Protein AF-A0A291TD33-F1 (afdb_monomer_lite)

Organism: NCBI:txid853

Foldseek 3Di:
DPPPDQDAAQWKFQFAAPDDDDPADHGTFIWGFHDHNVCSVPPQKTKTFTKDLPCPPDVPDQLWAWDDDPLDPHTIIGRLLRIDIGGPVRTDGTRDGDDPVSSVSNVRSNCVNVQVDPVRDPPPPPPPPPPPPVDPQPPDDPPDDGDDDDDDPDDDPPDDPDPVSVVVVVVVVVVVVVVVVVVCCCCVVCVVCCVPPVSVVVVVVVVVVVVVVVVVVVVVVVVD

Secondary structure (DSSP, 8-state):
--------TTEEEEEEE-S--TTS--EEEEEEE-S-HHHHHH-SEEEEEEEES-GGGTTT-TTEEEE--TTSSS-EEEEEEEEEEEEGGGEEEEEEE--HHHHHHHHHHHHHHHT-SSS-S----------TTS--PPP--TTPPP--------------SSHHHHHHHHHHHHHHHHHHHHHHHHHHH-THHHHSHHHHHHHHHHHHHHHHHHHHHHHHHHH-

Sequence (224 aa):
MIQNWKFQRGDIFFTRFDNAIGSEQSGNRPAVVLQNDVGNFYSPTLIVATLTSKAAKKYTQPTHCLLVNEFLSVPSIVQAEQIFTVDKSRVLKFLGHLTPEEMDRVDDAVRASLALNPMGSIQRLPPIIRSTAAYAPPEVVDGKPPLYPYTPIKSSFEDAGSVEDMMLYTELEAAVHAMIQRLEYSFTFNPSLLTIPKRKQQVAEILKEAETYIWRIKEEMRCA

Radius of gyration: 24.17 Å; chains: 1; bounding box: 78×51×45 Å

Structure (mmCIF, N/CA/C/O backbone):
data_AF-A0A291TD33-F1
#
_entry.id   AF-A0A291TD33-F1
#
loop_
_atom_site.group_PDB
_atom_site.id
_atom_site.type_symbol
_atom_site.label_atom_id
_atom_site.label_alt_id
_atom_site.label_comp_id
_atom_site.label_asym_id
_atom_site.label_entity_id
_atom_site.label_seq_id
_atom_site.pdbx_PDB_ins_code
_atom_site.Cartn_x
_atom_site.Cartn_y
_atom_site.Cartn_z
_atom_site.occupancy
_atom_site.B_iso_or_equiv
_atom_site.auth_seq_id
_atom_site.auth_comp_id
_atom_site.auth_asym_id
_atom_site.auth_atom_id
_atom_site.pdbx_PDB_model_num
ATOM 1 N N . MET A 1 1 ? 27.896 -3.466 -12.417 1.00 39.88 1 MET A N 1
ATOM 2 C CA . MET A 1 1 ? 27.697 -4.540 -11.422 1.00 39.88 1 MET A CA 1
ATOM 3 C C . MET A 1 1 ? 26.204 -4.723 -11.256 1.00 39.88 1 MET A C 1
ATOM 5 O O . MET A 1 1 ? 25.548 -3.765 -10.876 1.00 39.88 1 MET A O 1
ATOM 9 N N . ILE A 1 2 ? 25.661 -5.883 -11.620 1.00 46.06 2 ILE A N 1
ATOM 10 C CA . ILE A 1 2 ? 24.248 -6.189 -11.377 1.00 46.06 2 ILE A CA 1
ATOM 11 C C . ILE A 1 2 ? 24.148 -6.499 -9.882 1.00 46.06 2 ILE A C 1
ATOM 13 O O . ILE A 1 2 ? 24.681 -7.507 -9.425 1.00 46.06 2 ILE A O 1
ATOM 17 N N . GLN A 1 3 ? 23.581 -5.582 -9.098 1.00 57.72 3 GLN A N 1
ATOM 18 C CA . GLN A 1 3 ? 23.285 -5.851 -7.694 1.00 57.72 3 GLN A CA 1
ATOM 19 C C . GLN A 1 3 ? 22.150 -6.877 -7.645 1.00 57.72 3 GLN A C 1
ATOM 21 O O . GLN A 1 3 ? 21.020 -6.576 -8.019 1.00 57.72 3 GLN A O 1
ATOM 26 N N . ASN A 1 4 ? 22.463 -8.100 -7.211 1.00 70.12 4 ASN A N 1
ATOM 27 C CA . ASN A 1 4 ? 21.474 -9.152 -6.975 1.00 70.12 4 ASN A CA 1
ATOM 28 C C . ASN A 1 4 ? 20.743 -8.877 -5.658 1.00 70.12 4 ASN A C 1
ATOM 30 O O . ASN A 1 4 ? 21.018 -9.502 -4.634 1.00 70.12 4 ASN A O 1
ATOM 34 N N . TRP A 1 5 ? 19.837 -7.9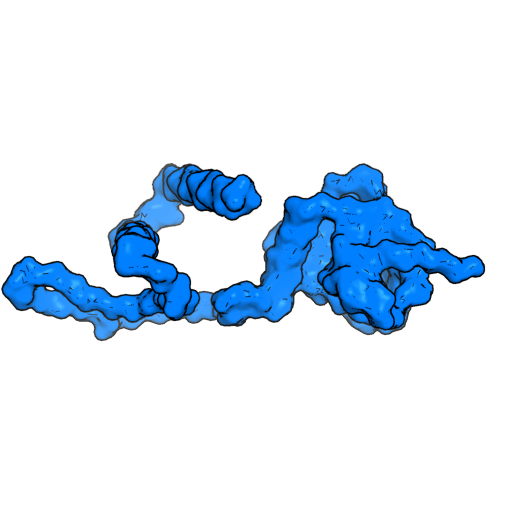04 -5.668 1.00 81.06 5 TRP A N 1
ATOM 35 C CA . TRP A 1 5 ? 18.931 -7.705 -4.547 1.00 81.06 5 TRP A CA 1
ATOM 36 C C . TRP A 1 5 ? 17.840 -8.766 -4.554 1.00 81.06 5 TRP A C 1
ATOM 38 O O . TRP A 1 5 ? 17.218 -9.046 -5.581 1.00 81.06 5 TRP A O 1
ATOM 48 N N . LYS A 1 6 ? 17.594 -9.337 -3.377 1.00 90.31 6 LYS A N 1
ATOM 49 C CA . LYS A 1 6 ? 16.380 -10.096 -3.113 1.00 90.31 6 LYS A CA 1
ATOM 50 C C . LYS A 1 6 ? 15.320 -9.089 -2.684 1.00 90.31 6 LYS A C 1
ATOM 52 O O . LYS A 1 6 ? 15.421 -8.537 -1.600 1.00 90.31 6 LYS A O 1
ATOM 57 N N . PHE A 1 7 ? 14.363 -8.821 -3.562 1.00 95.12 7 PHE A N 1
ATOM 58 C CA . PHE A 1 7 ? 13.281 -7.881 -3.290 1.00 95.12 7 PHE A CA 1
ATOM 59 C C . PHE A 1 7 ? 12.197 -8.556 -2.458 1.00 95.12 7 PHE A C 1
ATOM 61 O O . PHE A 1 7 ? 11.683 -9.602 -2.861 1.00 95.12 7 PHE A O 1
ATOM 68 N N . GLN A 1 8 ? 11.842 -7.945 -1.334 1.00 96.81 8 GLN A N 1
ATOM 69 C CA . GLN A 1 8 ? 10.768 -8.392 -0.460 1.00 96.81 8 GLN A CA 1
ATOM 70 C C . GLN A 1 8 ? 9.754 -7.275 -0.231 1.00 96.81 8 GLN A C 1
ATOM 72 O O . GLN A 1 8 ? 10.059 -6.082 -0.297 1.00 96.81 8 GLN A O 1
ATOM 77 N N . ARG A 1 9 ? 8.513 -7.668 0.025 1.00 97.81 9 ARG A N 1
ATOM 78 C CA . ARG A 1 9 ? 7.448 -6.757 0.419 1.00 97.81 9 ARG A CA 1
ATOM 79 C C . ARG A 1 9 ? 7.823 -6.062 1.726 1.00 97.81 9 ARG A C 1
ATOM 81 O O . ARG A 1 9 ? 8.278 -6.717 2.653 1.00 97.81 9 ARG A O 1
ATOM 88 N N . GLY A 1 10 ? 7.624 -4.749 1.791 1.00 97.00 10 GLY A N 1
ATOM 89 C CA . GLY A 1 10 ? 8.032 -3.931 2.937 1.00 97.00 10 GLY A CA 1
ATOM 90 C C . GLY A 1 10 ? 9.472 -3.422 2.870 1.00 97.00 10 GLY A C 1
ATOM 91 O O . GLY A 1 10 ? 9.844 -2.565 3.670 1.00 97.00 10 GLY A O 1
ATOM 92 N N . ASP A 1 11 ? 10.271 -3.852 1.888 1.00 97.69 11 ASP A N 1
ATOM 93 C CA . ASP A 1 11 ? 11.565 -3.223 1.635 1.00 97.69 11 ASP A CA 1
ATOM 94 C C . ASP A 1 11 ? 11.383 -1.778 1.171 1.00 97.69 11 ASP A C 1
ATOM 96 O O . ASP A 1 11 ? 10.537 -1.469 0.326 1.00 97.69 11 ASP A O 1
ATOM 100 N N . ILE A 1 12 ? 12.243 -0.892 1.665 1.00 97.31 12 ILE A N 1
ATOM 101 C CA . ILE A 1 12 ? 12.357 0.479 1.187 1.00 97.31 12 ILE A CA 1
ATOM 102 C C . ILE A 1 12 ? 13.634 0.621 0.377 1.00 97.31 12 ILE A C 1
ATOM 104 O O . ILE A 1 12 ? 14.752 0.462 0.878 1.00 97.31 12 ILE A O 1
ATOM 108 N N . PHE A 1 13 ? 13.462 1.029 -0.875 1.00 96.75 13 PHE A N 1
ATOM 109 C CA . PHE A 1 13 ? 14.563 1.334 -1.767 1.00 96.75 13 PHE A CA 1
ATOM 110 C C . PHE A 1 13 ? 14.531 2.780 -2.239 1.00 96.75 13 PHE A C 1
ATOM 112 O O . PHE A 1 13 ? 13.487 3.340 -2.569 1.00 96.75 13 PHE A O 1
ATOM 119 N N . PHE A 1 14 ? 15.711 3.374 -2.366 1.00 95.94 14 PHE A N 1
ATOM 120 C CA . PHE A 1 14 ? 15.896 4.600 -3.120 1.00 95.94 14 PHE A CA 1
ATOM 121 C C . PHE A 1 14 ? 15.778 4.288 -4.613 1.00 95.94 14 PHE A C 1
ATOM 123 O O . PHE A 1 14 ? 16.574 3.522 -5.155 1.00 95.94 14 PHE A O 1
ATOM 130 N N . THR A 1 15 ? 14.769 4.861 -5.261 1.00 96.19 15 THR A N 1
ATOM 131 C CA . THR A 1 15 ? 14.332 4.493 -6.611 1.00 96.19 15 THR A CA 1
ATOM 132 C C . THR A 1 15 ? 14.228 5.734 -7.490 1.00 96.19 15 THR A C 1
ATOM 134 O O . THR A 1 15 ? 13.878 6.820 -7.020 1.00 96.19 15 THR A O 1
ATOM 137 N N . ARG A 1 16 ? 14.557 5.580 -8.773 1.00 96.25 16 ARG A N 1
ATOM 138 C CA . ARG A 1 16 ? 14.510 6.641 -9.780 1.00 96.25 16 ARG A CA 1
ATOM 139 C C . ARG A 1 16 ? 13.156 6.702 -10.493 1.00 96.25 16 ARG A C 1
ATOM 141 O O . ARG A 1 16 ? 12.802 5.783 -11.240 1.00 96.25 16 ARG A O 1
ATOM 148 N N . PHE A 1 17 ? 12.463 7.830 -10.344 1.00 94.38 17 PHE A N 1
ATOM 149 C CA . PHE A 1 17 ? 11.207 8.144 -11.031 1.00 94.38 17 PHE A CA 1
ATOM 150 C C . PHE A 1 17 ? 11.430 9.264 -12.059 1.00 94.38 17 PHE A C 1
ATOM 152 O O . PHE A 1 17 ? 11.474 10.445 -11.708 1.00 94.38 17 PHE A O 1
ATOM 159 N N . ASP A 1 18 ? 11.586 8.882 -13.328 1.00 89.62 18 ASP A N 1
ATOM 160 C CA . ASP A 1 18 ? 11.763 9.811 -14.454 1.00 89.62 18 ASP A CA 1
ATOM 161 C C . ASP A 1 18 ? 10.472 9.913 -15.273 1.00 89.62 18 ASP A C 1
ATOM 163 O O . ASP A 1 18 ? 9.638 9.012 -15.218 1.00 89.62 18 ASP A O 1
ATOM 167 N N . ASN A 1 19 ? 10.361 10.955 -16.102 1.00 86.31 19 ASN A N 1
ATOM 168 C CA . ASN A 1 19 ? 9.263 11.158 -17.061 1.00 86.31 19 ASN A CA 1
ATOM 169 C C . ASN A 1 19 ? 7.868 11.316 -16.435 1.00 86.31 19 ASN A C 1
ATOM 171 O O . ASN A 1 19 ? 6.869 11.027 -17.085 1.00 86.31 19 ASN A O 1
ATOM 175 N N . ALA A 1 20 ? 7.805 11.794 -15.195 1.00 89.50 20 ALA A N 1
ATOM 176 C CA . ALA A 1 20 ? 6.545 12.107 -14.538 1.00 89.50 20 ALA A CA 1
ATOM 177 C C . ALA A 1 20 ? 5.798 13.236 -15.264 1.00 89.50 20 ALA A C 1
ATOM 179 O O . ALA A 1 20 ? 6.400 14.249 -15.637 1.00 89.50 20 ALA A O 1
ATOM 180 N N . ILE A 1 21 ? 4.482 13.089 -15.405 1.00 92.81 21 ILE A N 1
ATOM 181 C CA . ILE A 1 21 ? 3.601 14.102 -15.990 1.00 92.81 21 ILE A CA 1
ATOM 182 C C . ILE A 1 21 ? 2.690 14.681 -14.898 1.00 92.81 21 ILE A C 1
ATOM 184 O O . ILE A 1 21 ? 2.087 13.970 -14.096 1.00 92.81 21 ILE A O 1
ATOM 188 N N . GLY A 1 22 ? 2.560 16.009 -14.858 1.00 92.69 22 GLY A N 1
ATOM 189 C CA . GLY A 1 22 ? 1.642 16.684 -13.940 1.00 92.69 22 GLY A CA 1
ATOM 190 C C . GLY A 1 22 ? 1.999 16.484 -12.462 1.00 92.69 22 GLY A C 1
ATOM 191 O O . GLY A 1 22 ? 3.013 16.995 -11.997 1.00 92.69 22 GLY A O 1
ATOM 192 N N . SER A 1 23 ? 1.119 15.810 -11.710 1.00 90.75 23 SER A N 1
ATOM 193 C CA . SER A 1 23 ? 1.254 15.600 -10.252 1.00 90.75 23 SER A CA 1
ATOM 194 C C . SER A 1 23 ? 1.810 14.226 -9.863 1.00 90.75 23 SER A C 1
ATOM 196 O O . SER A 1 23 ? 1.830 13.891 -8.675 1.00 90.75 23 SER A O 1
ATOM 198 N N . GLU A 1 24 ? 2.253 13.435 -10.839 1.00 92.88 24 GLU A N 1
ATOM 199 C CA . GLU A 1 24 ? 2.996 12.201 -10.592 1.00 92.88 24 GLU A CA 1
ATOM 200 C C . GLU A 1 24 ? 4.281 12.496 -9.805 1.00 92.88 24 GLU A C 1
ATOM 202 O O . GLU A 1 24 ? 4.989 13.476 -10.066 1.00 92.88 24 GLU A O 1
ATOM 207 N N . GLN A 1 25 ? 4.592 11.658 -8.813 1.00 91.44 25 GLN A N 1
ATOM 208 C CA . GLN A 1 25 ? 5.845 11.805 -8.078 1.00 91.44 25 GLN A CA 1
ATOM 209 C C . GLN A 1 25 ? 7.054 11.533 -8.973 1.00 91.44 25 GLN A C 1
ATOM 211 O O . GLN A 1 25 ? 7.119 10.547 -9.701 1.00 91.44 25 GLN A O 1
ATOM 216 N N . SER A 1 26 ? 8.045 12.415 -8.862 1.00 92.69 26 SER A N 1
ATOM 217 C CA . SER A 1 26 ? 9.249 12.404 -9.686 1.00 92.69 26 SER A CA 1
ATOM 218 C C . SER A 1 26 ? 10.524 12.542 -8.857 1.00 92.69 26 SER A C 1
ATOM 220 O O . SER A 1 26 ? 10.499 12.831 -7.647 1.00 92.69 26 SER A O 1
ATOM 222 N N . GLY A 1 27 ? 11.650 12.336 -9.537 1.00 93.25 27 GLY A N 1
ATOM 223 C CA . GLY A 1 27 ? 12.989 12.402 -8.974 1.00 93.25 27 GLY A CA 1
ATOM 224 C C . GLY A 1 27 ? 13.382 11.129 -8.230 1.00 93.25 27 GLY A C 1
ATOM 225 O O . GLY A 1 27 ? 12.591 10.203 -8.053 1.00 93.25 27 GLY A O 1
ATOM 226 N N . ASN A 1 28 ? 14.633 11.088 -7.778 1.00 94.75 28 ASN A N 1
ATOM 227 C CA . ASN A 1 28 ? 15.123 9.975 -6.974 1.00 94.75 28 ASN A CA 1
ATOM 228 C C . ASN A 1 28 ? 14.600 10.114 -5.546 1.00 94.75 28 ASN A C 1
ATOM 230 O O . ASN A 1 28 ? 14.863 11.119 -4.880 1.00 94.75 28 ASN A O 1
ATOM 234 N N . ARG A 1 29 ? 13.858 9.113 -5.077 1.00 95.12 29 ARG A N 1
ATOM 235 C CA . ARG A 1 29 ? 13.250 9.128 -3.745 1.00 95.12 29 ARG A CA 1
ATOM 236 C C . ARG A 1 29 ? 13.093 7.725 -3.176 1.00 95.12 29 ARG A C 1
ATOM 238 O O . ARG A 1 29 ? 13.091 6.758 -3.940 1.00 95.12 29 ARG A O 1
ATOM 245 N N . PRO A 1 30 ? 12.949 7.594 -1.849 1.00 96.50 30 PRO A N 1
ATOM 246 C CA . PRO A 1 30 ? 12.574 6.325 -1.252 1.00 96.50 30 PRO A CA 1
ATOM 247 C C . PRO A 1 30 ? 11.194 5.882 -1.754 1.00 96.50 30 PRO A C 1
ATOM 249 O O . PRO A 1 30 ? 10.294 6.706 -1.944 1.00 96.50 30 PRO A O 1
ATOM 252 N N . ALA A 1 31 ? 11.039 4.581 -1.951 1.00 97.38 31 ALA A N 1
ATOM 253 C CA . ALA A 1 31 ? 9.783 3.928 -2.269 1.00 97.38 31 ALA A CA 1
ATOM 254 C C . ALA A 1 31 ? 9.711 2.589 -1.528 1.00 97.38 31 ALA A C 1
ATOM 256 O O . ALA A 1 31 ? 10.721 1.892 -1.425 1.00 97.38 31 ALA A O 1
ATOM 257 N N . VAL A 1 32 ? 8.531 2.255 -1.011 1.00 98.19 32 VAL A N 1
ATOM 258 C CA . VAL A 1 32 ? 8.262 0.978 -0.339 1.00 98.19 32 VAL A CA 1
ATOM 259 C C . VAL A 1 32 ? 7.725 -0.034 -1.346 1.00 98.19 32 VAL A C 1
ATOM 261 O O . VAL A 1 32 ? 6.868 0.304 -2.164 1.00 98.19 32 VAL A O 1
ATOM 264 N N . VAL A 1 33 ? 8.215 -1.270 -1.290 1.00 98.38 33 VAL A N 1
ATOM 265 C CA . VAL A 1 33 ? 7.732 -2.386 -2.110 1.00 98.38 33 VAL A CA 1
ATOM 266 C C . VAL A 1 33 ? 6.401 -2.896 -1.562 1.00 98.38 33 VAL A C 1
ATOM 268 O O . VAL A 1 33 ? 6.328 -3.400 -0.444 1.00 98.38 33 VAL A O 1
ATOM 271 N N . LEU A 1 34 ? 5.346 -2.790 -2.372 1.00 98.25 34 LEU A N 1
ATOM 272 C CA . LEU A 1 34 ? 3.994 -3.263 -2.048 1.00 98.25 34 LEU A CA 1
ATOM 273 C C . LEU A 1 34 ? 3.695 -4.648 -2.630 1.00 98.25 34 LEU A C 1
ATOM 275 O O . LEU A 1 34 ? 2.845 -5.376 -2.108 1.00 98.25 34 LEU A O 1
ATOM 279 N N . GLN A 1 35 ? 4.355 -4.983 -3.740 1.00 97.38 35 GLN A N 1
ATOM 280 C CA . GLN A 1 35 ? 4.159 -6.236 -4.462 1.00 97.38 35 GLN A CA 1
ATOM 281 C C . GLN A 1 35 ? 4.504 -7.446 -3.583 1.00 97.38 35 GLN A C 1
ATOM 283 O O . GLN A 1 35 ? 5.416 -7.391 -2.759 1.00 97.38 35 GLN A O 1
ATOM 288 N N . ASN A 1 36 ? 3.765 -8.541 -3.769 1.00 95.19 36 ASN A N 1
ATOM 289 C CA . ASN A 1 36 ? 4.000 -9.799 -3.065 1.00 95.19 36 ASN A CA 1
ATOM 290 C C . ASN A 1 36 ? 5.350 -10.434 -3.452 1.00 95.19 36 ASN A C 1
ATOM 292 O O . ASN A 1 36 ? 5.843 -10.243 -4.565 1.00 95.19 36 ASN A O 1
ATOM 296 N N . ASP A 1 37 ? 5.910 -11.241 -2.551 1.00 93.44 37 ASP A N 1
ATOM 297 C CA . ASP A 1 37 ? 7.257 -11.807 -2.702 1.00 93.44 37 ASP A CA 1
ATOM 298 C C . ASP A 1 37 ? 7.408 -12.761 -3.890 1.00 93.44 37 ASP A C 1
ATOM 300 O O . ASP A 1 37 ? 8.468 -12.800 -4.514 1.00 93.44 37 ASP A O 1
ATOM 304 N N . VAL A 1 38 ? 6.348 -13.481 -4.265 1.00 93.12 38 VAL A N 1
ATOM 305 C CA . VAL A 1 38 ? 6.363 -14.355 -5.449 1.00 93.12 38 VAL A CA 1
ATOM 306 C C . VAL A 1 38 ? 6.522 -13.513 -6.717 1.00 93.12 38 VAL A C 1
ATOM 308 O O . VAL A 1 38 ? 7.383 -13.789 -7.553 1.00 93.12 38 VAL A O 1
ATOM 311 N N . GLY A 1 39 ? 5.748 -12.431 -6.830 1.00 92.38 39 GLY A N 1
ATOM 312 C CA . GLY A 1 39 ? 5.877 -11.453 -7.905 1.00 92.38 39 GLY A CA 1
ATOM 313 C C . GLY A 1 39 ? 7.253 -10.793 -7.904 1.00 92.38 39 GLY A C 1
ATOM 314 O O . GLY A 1 39 ? 7.898 -10.719 -8.946 1.00 92.38 39 GLY A O 1
ATOM 315 N N . ASN A 1 40 ? 7.752 -10.388 -6.734 1.00 94.69 40 ASN A N 1
ATOM 316 C CA . ASN A 1 40 ? 9.085 -9.797 -6.590 1.00 94.69 40 ASN A CA 1
ATOM 317 C C . ASN A 1 40 ? 10.201 -10.743 -7.033 1.00 94.69 40 ASN A C 1
ATOM 319 O O . ASN A 1 40 ? 11.217 -10.281 -7.550 1.00 94.69 40 ASN A O 1
ATOM 323 N N . PHE A 1 41 ? 10.026 -12.051 -6.859 1.00 91.81 41 PHE A N 1
ATOM 324 C CA . PHE A 1 41 ? 11.004 -13.048 -7.272 1.00 91.81 41 PHE A CA 1
ATOM 325 C C . PHE A 1 41 ? 11.014 -13.246 -8.795 1.00 91.81 41 PHE A C 1
ATOM 327 O O . PHE A 1 41 ? 12.067 -13.110 -9.417 1.00 91.81 41 PHE A O 1
ATOM 334 N N . TYR A 1 42 ? 9.854 -13.506 -9.405 1.00 91.88 42 TYR A N 1
ATOM 335 C CA . TYR A 1 42 ? 9.771 -13.894 -10.820 1.00 91.88 42 TYR A CA 1
ATOM 336 C C . TYR A 1 42 ? 9.640 -12.723 -11.805 1.00 91.88 42 TYR A C 1
ATOM 338 O O . TYR A 1 42 ? 10.085 -12.835 -12.946 1.00 91.88 42 TYR A O 1
ATOM 346 N N . SER A 1 43 ? 9.035 -11.603 -11.402 1.00 92.69 43 SER A N 1
ATOM 347 C CA . SER A 1 43 ? 8.782 -10.467 -12.299 1.00 92.69 43 SER A CA 1
ATOM 348 C C . SER A 1 43 ? 10.042 -9.617 -12.510 1.00 92.69 43 SER A C 1
ATOM 350 O O . SER A 1 43 ? 10.806 -9.416 -11.563 1.00 92.69 43 SER A O 1
ATOM 352 N N . PRO A 1 44 ? 10.269 -9.034 -13.702 1.00 95.06 44 PRO A N 1
ATOM 353 C CA . PRO A 1 44 ? 11.277 -7.985 -13.883 1.00 95.06 44 PRO A CA 1
ATOM 354 C C . PRO A 1 44 ? 10.891 -6.652 -13.211 1.00 95.06 44 PRO A C 1
ATOM 356 O O . PRO A 1 44 ? 11.737 -5.770 -13.059 1.00 95.06 44 PRO A O 1
ATOM 359 N N . THR A 1 45 ? 9.635 -6.501 -12.780 1.00 96.88 45 THR A N 1
ATOM 360 C CA . THR A 1 45 ? 9.090 -5.270 -12.193 1.00 96.88 45 THR A CA 1
ATOM 361 C C . THR A 1 45 ? 8.706 -5.420 -10.719 1.00 96.88 45 THR A C 1
ATOM 363 O O . THR A 1 45 ? 8.538 -6.525 -10.198 1.00 96.88 45 THR A O 1
ATOM 366 N N . LEU A 1 46 ? 8.554 -4.277 -10.050 1.00 97.69 46 LEU A N 1
ATOM 367 C CA . LEU A 1 46 ? 8.044 -4.126 -8.689 1.00 97.69 46 LEU A CA 1
ATOM 368 C C . LEU A 1 46 ? 6.861 -3.157 -8.693 1.00 97.69 46 LEU A C 1
ATOM 370 O O . LEU A 1 46 ? 6.882 -2.169 -9.427 1.00 97.69 46 LEU A O 1
ATOM 374 N N . ILE A 1 47 ? 5.876 -3.384 -7.825 1.00 98.44 47 ILE A N 1
ATOM 375 C CA . ILE A 1 47 ? 4.850 -2.387 -7.488 1.00 98.44 47 ILE A CA 1
ATOM 376 C C . ILE A 1 47 ? 5.284 -1.697 -6.200 1.00 98.44 47 ILE A C 1
ATOM 378 O O . ILE A 1 47 ? 5.501 -2.362 -5.183 1.00 98.44 47 ILE A O 1
ATOM 382 N N . VAL A 1 48 ? 5.422 -0.375 -6.249 1.00 98.25 48 VAL A N 1
ATOM 383 C CA . VAL A 1 48 ? 5.953 0.439 -5.151 1.00 98.25 48 VAL A CA 1
ATOM 384 C C . VAL A 1 48 ? 5.079 1.660 -4.882 1.00 98.25 48 VAL A C 1
ATOM 386 O O . VAL A 1 48 ? 4.480 2.200 -5.809 1.00 98.25 48 VAL A O 1
ATOM 389 N N . ALA A 1 49 ? 5.048 2.137 -3.637 1.00 97.88 49 ALA A N 1
ATOM 390 C CA . ALA A 1 49 ? 4.507 3.454 -3.286 1.00 97.88 49 ALA A CA 1
ATOM 391 C C . ALA A 1 49 ? 5.635 4.415 -2.910 1.00 97.88 49 ALA A C 1
ATOM 393 O O . ALA A 1 49 ? 6.593 4.043 -2.229 1.00 97.88 49 ALA A O 1
ATOM 394 N N . THR A 1 50 ? 5.531 5.663 -3.358 1.00 96.31 50 THR A N 1
ATOM 395 C CA . THR A 1 50 ? 6.570 6.677 -3.121 1.00 96.31 50 THR A CA 1
ATOM 396 C C . THR A 1 50 ? 6.502 7.270 -1.716 1.00 96.31 50 THR A C 1
ATOM 398 O O . THR A 1 50 ? 5.434 7.369 -1.112 1.00 96.31 50 THR A O 1
ATOM 401 N N . LEU A 1 51 ? 7.660 7.690 -1.197 1.00 94.56 51 LEU A N 1
ATOM 402 C CA . LEU A 1 51 ? 7.757 8.418 0.065 1.00 94.56 51 LEU A CA 1
ATOM 403 C C . LEU A 1 51 ? 8.055 9.906 -0.166 1.00 94.56 51 LEU A C 1
ATOM 405 O O . LEU A 1 51 ? 8.771 10.303 -1.097 1.00 94.56 51 LEU A O 1
ATOM 409 N N . THR A 1 52 ? 7.550 10.739 0.743 1.00 90.06 52 THR A N 1
ATOM 410 C CA . THR A 1 52 ? 7.816 12.180 0.791 1.00 90.06 52 THR A CA 1
ATOM 411 C C . THR A 1 52 ? 8.184 12.642 2.195 1.00 90.06 52 THR A C 1
ATOM 413 O O . THR A 1 52 ? 7.537 12.287 3.175 1.00 90.06 52 THR A O 1
ATOM 416 N N . SER A 1 53 ? 9.197 13.501 2.302 1.00 85.25 53 SER A N 1
ATOM 417 C CA . SER A 1 53 ? 9.605 14.133 3.564 1.00 85.25 53 SER A CA 1
ATOM 418 C C . SER A 1 53 ? 8.717 15.319 3.965 1.00 85.25 53 SER A C 1
ATOM 420 O O . SER A 1 53 ? 8.901 15.921 5.022 1.00 85.25 53 SER A O 1
ATOM 422 N N . LYS A 1 54 ? 7.729 15.690 3.137 1.00 76.44 54 LYS A N 1
ATOM 423 C CA . LYS A 1 54 ? 6.805 16.808 3.398 1.00 76.44 54 LYS A CA 1
ATOM 424 C C . LYS A 1 54 ? 5.686 16.408 4.371 1.00 76.44 54 LYS A C 1
ATOM 426 O O . LYS A 1 54 ? 4.506 16.577 4.064 1.00 76.44 54 LYS A O 1
ATOM 431 N N . ALA A 1 55 ? 6.055 15.909 5.551 1.00 62.09 55 ALA A N 1
ATOM 432 C CA . ALA A 1 55 ? 5.114 15.383 6.540 1.00 62.09 55 ALA A CA 1
ATOM 433 C C . ALA A 1 55 ? 4.126 16.441 7.078 1.00 62.09 55 ALA A C 1
ATOM 435 O O . ALA A 1 55 ? 2.947 16.164 7.295 1.00 62.09 55 ALA A O 1
ATOM 436 N N . ALA A 1 56 ? 4.579 17.692 7.205 1.00 56.22 56 ALA A N 1
ATOM 437 C CA . ALA A 1 56 ? 3.861 18.761 7.905 1.00 56.22 56 ALA A CA 1
ATOM 438 C C . ALA A 1 56 ? 2.548 19.243 7.251 1.00 56.22 56 ALA A C 1
ATOM 440 O O . ALA A 1 56 ? 1.790 19.962 7.893 1.00 56.22 56 ALA A O 1
ATOM 441 N N . LYS A 1 57 ? 2.262 18.902 5.986 1.00 52.69 57 LYS A N 1
ATOM 442 C CA . LYS A 1 57 ? 1.103 19.462 5.255 1.00 52.69 57 LYS A CA 1
ATOM 443 C C . LYS A 1 57 ? -0.028 18.473 4.967 1.00 52.69 57 LYS A C 1
ATOM 445 O O . LYS A 1 57 ? -1.043 18.902 4.427 1.00 52.69 57 LYS A O 1
ATOM 450 N N . LYS A 1 58 ? 0.140 17.173 5.242 1.00 53.03 58 LYS A N 1
ATOM 451 C CA . LYS A 1 58 ? -0.754 16.152 4.662 1.00 53.03 58 LYS A CA 1
ATOM 452 C C . LYS A 1 58 ? -1.074 14.931 5.538 1.00 53.03 58 LYS A C 1
ATOM 454 O O . LYS A 1 58 ? -1.674 13.992 5.034 1.00 53.03 58 LYS A O 1
ATOM 459 N N . TYR A 1 59 ? -0.738 14.920 6.826 1.00 57.09 59 TYR A N 1
ATOM 460 C CA . TYR A 1 59 ? -0.910 13.741 7.698 1.00 57.09 59 TYR A CA 1
ATOM 461 C C . TYR A 1 59 ? -2.366 13.259 7.893 1.00 57.09 59 TYR A C 1
ATOM 463 O O . TYR A 1 59 ? -2.583 12.211 8.485 1.00 57.09 59 TYR A O 1
ATOM 471 N N . THR A 1 60 ? -3.364 14.015 7.430 1.00 62.59 60 THR A N 1
ATOM 472 C CA . THR A 1 60 ? -4.792 13.732 7.643 1.00 62.59 60 THR A CA 1
ATOM 473 C C . THR A 1 60 ? -5.456 12.927 6.525 1.00 62.59 60 THR A C 1
ATOM 475 O O . THR A 1 60 ? -6.643 12.623 6.633 1.00 62.59 60 THR A O 1
ATOM 478 N N . GLN A 1 61 ? -4.749 12.610 5.435 1.00 73.62 61 GLN A N 1
ATOM 479 C CA . GLN A 1 61 ? -5.344 11.839 4.341 1.00 73.62 61 GLN A CA 1
ATOM 480 C C . GLN A 1 61 ? -5.295 10.337 4.646 1.00 73.62 61 GLN A C 1
ATOM 482 O O . GLN A 1 61 ? -4.255 9.848 5.081 1.00 73.62 61 GLN A O 1
ATOM 487 N N . PRO A 1 62 ? -6.374 9.587 4.367 1.00 81.44 62 PRO A N 1
ATOM 488 C CA . PRO A 1 62 ? -6.429 8.151 4.641 1.00 81.44 62 PRO A CA 1
ATOM 489 C C . PRO A 1 62 ? -5.460 7.330 3.774 1.00 81.44 62 PRO A C 1
ATOM 491 O O . PRO A 1 62 ? -5.185 6.183 4.094 1.00 81.44 62 PRO A O 1
ATOM 494 N N . THR A 1 63 ? -4.926 7.905 2.691 1.00 84.50 63 THR A N 1
ATOM 495 C CA . THR A 1 63 ? -3.924 7.279 1.811 1.00 84.50 63 THR A CA 1
ATOM 496 C C . THR A 1 63 ? -2.484 7.516 2.274 1.00 84.50 63 THR A C 1
ATOM 498 O O . THR A 1 63 ? -1.542 7.100 1.601 1.00 84.50 63 THR A O 1
ATOM 501 N N . HIS A 1 64 ? -2.283 8.194 3.405 1.00 87.12 64 HIS A N 1
ATOM 502 C CA . HIS A 1 64 ? -0.961 8.525 3.919 1.00 87.12 64 HIS A CA 1
ATOM 503 C C . HIS A 1 64 ? -0.608 7.700 5.151 1.00 87.12 64 HIS A C 1
ATOM 505 O O . HIS A 1 64 ? -1.363 7.655 6.118 1.00 87.12 64 HIS A O 1
ATOM 511 N N . CYS A 1 65 ? 0.595 7.128 5.153 1.00 88.56 65 CYS A N 1
ATOM 512 C CA . CYS A 1 65 ? 1.158 6.443 6.314 1.00 88.56 65 CYS A CA 1
ATOM 513 C C . CYS A 1 65 ? 2.466 7.121 6.737 1.00 88.56 65 CYS A C 1
ATOM 515 O O . CYS A 1 65 ? 3.404 7.221 5.945 1.00 88.56 65 CYS A O 1
ATOM 517 N N . LEU A 1 66 ? 2.524 7.619 7.977 1.00 89.12 66 LEU A N 1
ATOM 518 C CA . LEU A 1 66 ? 3.734 8.214 8.545 1.00 89.12 66 LEU A CA 1
ATOM 519 C C . LEU A 1 66 ? 4.694 7.122 9.030 1.00 89.12 66 LEU A C 1
ATOM 521 O O . LEU A 1 66 ? 4.332 6.286 9.863 1.00 89.12 66 LEU A O 1
ATOM 525 N N . LEU A 1 67 ? 5.933 7.212 8.559 1.00 87.69 67 LEU A N 1
ATOM 526 C CA . LEU A 1 67 ? 7.058 6.371 8.935 1.00 87.69 67 LEU A CA 1
ATOM 527 C C . LEU A 1 67 ? 8.124 7.201 9.651 1.00 87.69 67 LEU A C 1
ATOM 529 O O . LEU A 1 67 ? 8.517 8.282 9.192 1.00 87.69 67 LEU A O 1
ATOM 533 N N . VAL A 1 68 ? 8.587 6.680 10.783 1.00 88.88 68 VAL A N 1
ATOM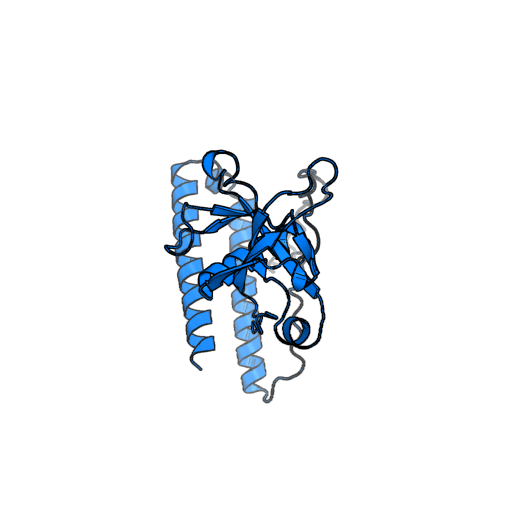 534 C CA . VAL A 1 68 ? 9.628 7.283 11.618 1.00 88.88 68 VAL A CA 1
ATOM 535 C C . VAL A 1 68 ? 10.647 6.192 11.917 1.00 88.88 68 VAL A C 1
ATOM 537 O O . VAL A 1 68 ? 10.548 5.496 12.919 1.00 88.88 68 VAL A O 1
ATOM 540 N N . ASN A 1 69 ? 11.612 6.035 11.013 1.00 88.31 69 ASN A N 1
ATOM 541 C CA . ASN A 1 69 ? 12.628 4.989 11.085 1.00 88.31 69 ASN A CA 1
ATOM 542 C C . ASN A 1 69 ? 14.025 5.592 10.991 1.00 88.31 69 ASN A C 1
ATOM 544 O O . ASN A 1 69 ? 14.232 6.548 10.250 1.00 88.31 69 ASN A O 1
ATOM 548 N N . GLU A 1 70 ? 15.001 4.983 11.663 1.00 85.94 70 GLU A N 1
ATOM 549 C CA . GLU A 1 70 ? 16.395 5.456 11.660 1.00 85.94 70 GLU A CA 1
ATOM 550 C C . GLU A 1 70 ? 17.072 5.343 10.287 1.00 85.94 70 GLU A C 1
ATOM 552 O O . GLU A 1 70 ? 17.958 6.127 9.951 1.00 85.94 70 GLU A O 1
ATOM 557 N N . PHE A 1 71 ? 16.637 4.387 9.460 1.00 89.31 71 PHE A N 1
ATOM 558 C CA . PHE A 1 71 ? 17.142 4.229 8.095 1.00 89.31 71 PHE A CA 1
ATOM 559 C C . PHE A 1 71 ? 16.600 5.288 7.119 1.00 89.31 71 PHE A C 1
ATOM 561 O O . PHE A 1 71 ? 17.079 5.401 5.986 1.00 89.31 71 PHE A O 1
ATOM 568 N N . LEU A 1 72 ? 15.608 6.076 7.543 1.00 86.56 72 LEU A N 1
ATOM 569 C CA . LEU A 1 72 ? 15.156 7.270 6.843 1.00 86.56 72 LEU A CA 1
ATOM 570 C C . LEU A 1 72 ? 15.823 8.481 7.497 1.00 86.56 72 LEU A C 1
ATOM 572 O O . LEU A 1 72 ? 15.744 8.678 8.703 1.00 86.56 72 LEU A O 1
ATOM 576 N N . SER A 1 73 ? 16.454 9.342 6.698 1.00 83.88 73 SER A N 1
ATOM 577 C CA . SER A 1 73 ? 17.131 10.536 7.227 1.00 83.88 73 SER A CA 1
ATOM 578 C C . SER A 1 73 ? 16.182 11.524 7.914 1.00 83.88 73 SER A C 1
ATOM 580 O O . SER A 1 73 ? 16.626 12.357 8.701 1.00 83.88 73 SER A O 1
ATOM 582 N N . VAL A 1 74 ? 14.887 11.456 7.594 1.00 86.94 74 VAL A N 1
ATOM 583 C CA . VAL A 1 74 ? 13.819 12.286 8.154 1.00 86.94 74 VAL A CA 1
ATOM 584 C C . VAL A 1 74 ? 12.508 11.492 8.219 1.00 86.94 74 VAL A C 1
ATOM 586 O O . VAL A 1 74 ? 12.289 10.618 7.368 1.00 86.94 74 VAL A O 1
ATOM 589 N N . PRO A 1 75 ? 11.588 11.836 9.144 1.00 87.81 75 PRO A N 1
ATOM 590 C CA . PRO A 1 75 ? 10.218 11.334 9.115 1.00 87.81 75 PRO A CA 1
ATOM 591 C C . PRO A 1 75 ? 9.598 11.515 7.731 1.00 87.81 75 PRO A C 1
ATOM 593 O O . PRO A 1 75 ? 9.647 12.604 7.149 1.00 87.81 75 PRO A O 1
ATOM 596 N N . SER A 1 76 ? 9.036 10.440 7.191 1.00 90.50 76 SER A N 1
ATOM 597 C CA . SER A 1 76 ? 8.555 10.400 5.812 1.00 90.50 76 SER A CA 1
ATOM 598 C C . SER A 1 76 ? 7.150 9.823 5.749 1.00 90.50 76 SER A C 1
ATOM 600 O O . SER A 1 76 ? 6.771 8.985 6.557 1.00 90.50 76 SER A O 1
ATOM 602 N N . ILE A 1 77 ? 6.363 10.278 4.782 1.00 90.88 77 ILE A N 1
ATOM 603 C CA . ILE A 1 77 ? 5.013 9.781 4.525 1.00 90.88 77 ILE A CA 1
ATOM 604 C C . ILE A 1 77 ? 5.043 8.900 3.282 1.00 90.88 77 ILE A C 1
ATOM 606 O O . ILE A 1 77 ? 5.487 9.360 2.229 1.00 90.88 77 ILE A O 1
ATOM 610 N N . VAL A 1 78 ? 4.542 7.671 3.396 1.00 94.62 78 VAL A N 1
ATOM 611 C CA . VAL A 1 78 ? 4.167 6.833 2.250 1.00 94.62 78 VAL A CA 1
ATOM 612 C C . VAL A 1 78 ? 2.888 7.393 1.643 1.00 94.62 78 VAL A C 1
ATOM 614 O O . VAL A 1 78 ? 1.913 7.616 2.361 1.00 94.62 78 VAL A O 1
ATOM 617 N N . GLN A 1 79 ? 2.896 7.616 0.333 1.00 93.62 79 GLN A N 1
ATOM 618 C CA . GLN A 1 79 ? 1.761 8.130 -0.430 1.00 93.62 79 GLN A CA 1
ATOM 619 C C . GLN A 1 79 ? 1.112 6.996 -1.228 1.00 93.62 79 GLN A C 1
ATOM 621 O O . GLN A 1 79 ? 1.556 6.680 -2.334 1.00 93.62 79 GLN A O 1
ATOM 626 N N . ALA A 1 80 ? 0.079 6.358 -0.672 1.00 94.00 80 ALA A N 1
ATOM 627 C CA . ALA A 1 80 ? -0.593 5.230 -1.320 1.00 94.00 80 ALA A CA 1
ATOM 628 C C . ALA A 1 80 ? -1.385 5.639 -2.574 1.00 94.00 80 ALA A C 1
ATOM 630 O O . ALA A 1 80 ? -1.678 4.792 -3.408 1.00 94.00 80 ALA A O 1
ATOM 631 N N . GLU A 1 81 ? -1.664 6.929 -2.766 1.00 93.44 81 GLU A N 1
ATOM 632 C CA . GLU A 1 81 ? -2.219 7.450 -4.018 1.00 93.44 81 GLU A CA 1
ATOM 633 C C . GLU A 1 81 ? -1.173 7.588 -5.144 1.00 93.44 81 GLU A C 1
ATOM 635 O O . GLU A 1 81 ? -1.515 7.909 -6.279 1.00 93.44 81 GLU A O 1
ATOM 640 N N . GLN A 1 82 ? 0.109 7.360 -4.840 1.00 95.06 82 GLN A N 1
ATOM 641 C CA . GLN A 1 82 ? 1.246 7.469 -5.759 1.00 95.06 82 GLN A CA 1
ATOM 642 C C . GLN A 1 82 ? 1.956 6.113 -5.878 1.00 95.06 82 GLN A C 1
ATOM 644 O O . GLN A 1 82 ? 3.123 5.961 -5.489 1.00 95.06 82 GLN A O 1
ATOM 649 N N . ILE A 1 83 ? 1.215 5.126 -6.393 1.00 97.19 83 ILE A N 1
ATOM 650 C CA . ILE A 1 83 ? 1.688 3.765 -6.666 1.00 97.19 83 ILE A CA 1
ATOM 651 C C . ILE A 1 83 ? 2.188 3.667 -8.106 1.00 97.19 83 ILE A C 1
ATOM 653 O O . ILE A 1 83 ? 1.505 4.067 -9.046 1.00 97.19 83 ILE A O 1
ATOM 657 N N . PHE A 1 84 ? 3.363 3.069 -8.279 1.00 97.12 84 PHE A N 1
ATOM 658 C CA . PHE A 1 84 ? 3.995 2.867 -9.576 1.00 97.12 84 PHE A CA 1
ATOM 659 C C . PHE A 1 84 ? 4.401 1.412 -9.754 1.00 97.12 84 PHE A C 1
ATOM 661 O O . PHE A 1 84 ? 4.886 0.770 -8.824 1.00 97.12 84 PHE A O 1
ATOM 668 N N . THR A 1 85 ? 4.276 0.919 -10.984 1.00 97.44 85 THR A N 1
ATOM 669 C CA . THR A 1 85 ? 5.014 -0.270 -11.414 1.00 97.44 85 THR A CA 1
ATOM 670 C C . THR A 1 85 ? 6.341 0.193 -12.000 1.00 97.44 85 THR A C 1
ATOM 672 O O . THR A 1 85 ? 6.362 0.961 -12.961 1.00 97.44 85 THR A O 1
ATOM 675 N N . VAL A 1 86 ? 7.450 -0.241 -11.412 1.00 96.19 86 VAL A N 1
ATOM 676 C CA . VAL A 1 86 ? 8.803 0.1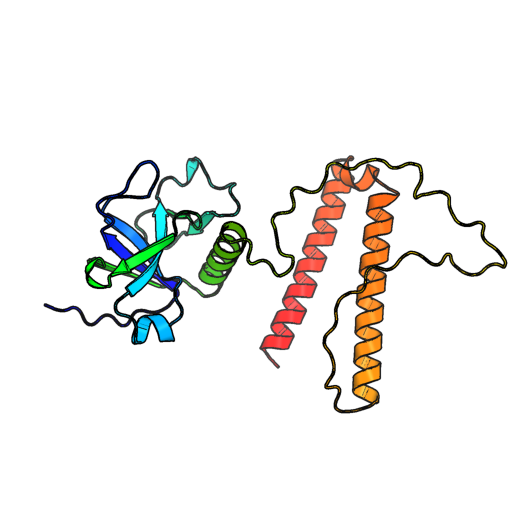57 -11.810 1.00 96.19 86 VAL A CA 1
ATOM 677 C C . VAL A 1 86 ? 9.623 -1.058 -12.210 1.00 96.19 86 VAL A C 1
ATOM 679 O O . VAL A 1 86 ? 9.506 -2.128 -11.620 1.00 96.19 86 VAL A O 1
ATOM 682 N N . ASP A 1 87 ? 10.479 -0.888 -13.210 1.00 96.38 87 ASP A N 1
ATOM 683 C CA . ASP A 1 87 ? 11.492 -1.887 -13.540 1.00 96.38 87 ASP A CA 1
ATOM 684 C C . ASP A 1 87 ? 12.557 -1.954 -12.433 1.00 96.38 87 ASP A 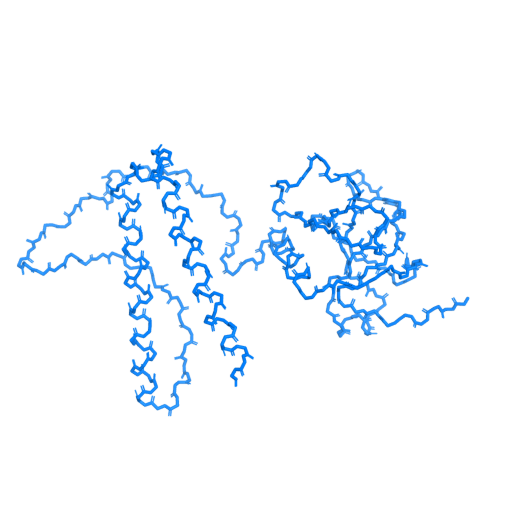C 1
ATOM 686 O O . ASP A 1 87 ? 12.961 -0.914 -11.899 1.00 96.38 87 ASP A O 1
ATOM 690 N N . LYS A 1 88 ? 13.044 -3.157 -12.102 1.00 95.38 88 LYS A N 1
ATOM 691 C CA . LYS A 1 88 ? 14.071 -3.358 -11.063 1.00 95.38 88 LYS A CA 1
ATOM 692 C C . LYS A 1 88 ? 15.358 -2.562 -11.321 1.00 95.38 88 LYS A C 1
ATOM 694 O O . LYS A 1 88 ? 16.040 -2.197 -10.368 1.00 95.38 88 LYS A O 1
ATOM 699 N N . SER A 1 89 ? 15.670 -2.211 -12.573 1.00 94.31 89 SER A N 1
ATOM 700 C CA . SER A 1 89 ? 16.809 -1.342 -12.920 1.00 94.31 89 SER A CA 1
ATOM 701 C C . SER A 1 89 ? 16.673 0.108 -12.434 1.00 94.31 89 SER A C 1
ATOM 703 O O . SER A 1 89 ? 17.661 0.843 -12.413 1.00 94.31 89 SER A O 1
ATOM 705 N N . ARG A 1 90 ? 15.468 0.551 -12.044 1.00 95.12 90 ARG A N 1
ATOM 706 C CA . ARG A 1 90 ? 15.241 1.883 -11.455 1.00 95.12 90 ARG A CA 1
ATOM 707 C C . ARG A 1 90 ? 15.660 1.959 -9.990 1.00 95.12 90 ARG A C 1
ATOM 709 O O . ARG A 1 90 ? 15.735 3.059 -9.443 1.00 95.12 90 ARG A O 1
ATOM 716 N N . VAL A 1 91 ? 15.911 0.819 -9.356 1.00 95.44 91 VAL A N 1
ATOM 717 C CA . VAL A 1 91 ? 16.320 0.740 -7.959 1.00 95.44 91 VAL A CA 1
ATOM 718 C C . VAL A 1 91 ? 17.805 1.105 -7.853 1.00 95.44 91 VAL A C 1
ATOM 720 O O . VAL A 1 91 ? 18.642 0.570 -8.574 1.00 95.44 91 VAL A O 1
ATOM 723 N N . LEU A 1 92 ? 18.132 2.052 -6.971 1.00 94.50 92 LEU A N 1
ATOM 724 C CA . LEU A 1 92 ? 19.480 2.613 -6.826 1.00 94.50 92 LEU A CA 1
ATOM 725 C C . LEU A 1 92 ? 20.182 2.142 -5.551 1.00 94.50 92 LEU A C 1
ATOM 727 O O . LEU A 1 92 ? 21.395 1.942 -5.553 1.00 94.50 92 LEU A O 1
ATOM 731 N N . LYS A 1 93 ? 19.440 2.010 -4.446 1.00 94.38 93 LYS A N 1
ATOM 732 C CA . LYS A 1 93 ? 20.004 1.641 -3.141 1.00 94.38 93 LYS A CA 1
ATOM 733 C C . LYS A 1 93 ? 18.933 1.074 -2.211 1.00 94.38 93 LYS A C 1
ATOM 735 O O . LYS A 1 93 ? 17.847 1.636 -2.126 1.00 94.38 9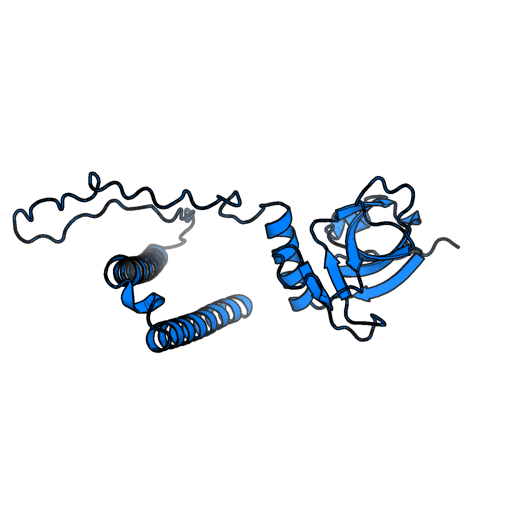3 LYS A O 1
ATOM 740 N N . PHE A 1 94 ? 19.265 0.031 -1.454 1.00 95.50 94 PHE A N 1
ATOM 741 C CA . PHE A 1 94 ? 18.459 -0.435 -0.321 1.00 95.50 94 PHE A CA 1
ATOM 742 C C . PHE A 1 94 ? 18.624 0.489 0.893 1.00 95.50 94 PHE A C 1
ATOM 744 O O . PHE A 1 94 ? 19.751 0.868 1.229 1.00 95.50 94 PHE A O 1
ATOM 751 N N . LEU A 1 95 ? 17.516 0.864 1.534 1.00 95.12 95 LEU A N 1
ATOM 752 C CA . LEU A 1 95 ? 17.519 1.723 2.720 1.00 95.12 95 LEU A CA 1
ATOM 753 C C . LEU A 1 95 ? 17.203 0.936 3.990 1.00 95.12 95 LEU A C 1
ATOM 755 O O . LEU A 1 95 ? 17.928 1.074 4.968 1.00 95.12 95 LEU A O 1
ATOM 759 N N . GLY A 1 96 ? 16.167 0.101 3.970 1.00 95.12 96 GLY A N 1
ATOM 760 C CA . GLY A 1 96 ? 15.733 -0.655 5.140 1.00 95.12 96 GLY A CA 1
ATOM 761 C C . GLY A 1 96 ? 14.495 -1.491 4.851 1.00 95.12 96 GLY A C 1
ATOM 762 O O . GLY A 1 96 ? 14.020 -1.526 3.718 1.00 95.12 96 GLY A O 1
ATOM 763 N N . HIS A 1 97 ? 13.978 -2.143 5.884 1.00 96.31 97 HIS A N 1
ATOM 764 C CA . HIS A 1 97 ? 12.783 -2.978 5.826 1.00 96.31 97 HIS A CA 1
ATOM 765 C C . HIS A 1 97 ? 11.805 -2.520 6.906 1.00 96.31 97 HIS A C 1
ATOM 767 O O . HIS A 1 97 ? 12.229 -2.194 8.017 1.00 96.31 97 HIS A O 1
ATOM 773 N N . LEU A 1 98 ? 10.522 -2.463 6.562 1.00 94.25 98 LEU A N 1
ATOM 774 C CA . LEU A 1 98 ? 9.455 -2.104 7.493 1.00 94.25 98 LEU A CA 1
ATOM 775 C C . LEU A 1 98 ? 9.199 -3.214 8.511 1.00 94.25 98 LEU A C 1
ATOM 777 O O . LEU A 1 98 ? 9.300 -4.395 8.185 1.00 94.25 98 LEU A O 1
ATOM 781 N N . THR A 1 99 ? 8.808 -2.850 9.732 1.00 92.56 99 THR A N 1
ATOM 782 C CA . THR A 1 99 ? 8.268 -3.851 10.663 1.00 92.56 99 THR A CA 1
ATOM 783 C C . THR A 1 99 ? 6.878 -4.317 10.206 1.00 92.56 99 THR A C 1
ATOM 785 O O . THR A 1 99 ? 6.214 -3.613 9.432 1.00 92.56 99 THR A O 1
ATOM 788 N N . PRO A 1 100 ? 6.388 -5.477 10.682 1.00 88.25 100 PRO A N 1
ATOM 789 C CA . PRO A 1 100 ? 5.037 -5.942 10.367 1.00 88.25 100 PRO A CA 1
ATOM 790 C C . PRO A 1 100 ? 3.953 -4.900 10.677 1.00 88.25 100 PRO A C 1
ATOM 792 O O . PRO A 1 100 ? 3.068 -4.668 9.859 1.00 88.25 100 PRO A O 1
ATOM 795 N N . GLU A 1 101 ? 4.064 -4.195 11.805 1.00 84.69 101 GLU A N 1
ATOM 796 C CA . GLU A 1 101 ? 3.101 -3.170 12.227 1.00 84.69 101 GLU A CA 1
ATOM 797 C C . GLU A 1 101 ? 3.126 -1.935 11.315 1.00 84.69 101 GLU A C 1
ATOM 799 O O . GLU A 1 101 ? 2.112 -1.269 11.100 1.00 84.69 101 GLU A O 1
ATOM 804 N N . GLU A 1 102 ? 4.294 -1.586 10.780 1.00 87.69 102 GLU A N 1
ATOM 805 C CA . GLU A 1 102 ? 4.425 -0.503 9.808 1.00 87.69 102 GLU A CA 1
ATOM 806 C C . GLU A 1 102 ? 3.833 -0.898 8.460 1.00 87.69 102 GLU A C 1
ATOM 808 O O . GLU A 1 102 ? 3.125 -0.095 7.847 1.00 87.69 102 GLU A O 1
ATOM 813 N N . MET A 1 103 ? 4.084 -2.134 8.026 1.00 95.19 103 MET A N 1
ATOM 814 C CA . MET A 1 103 ? 3.533 -2.667 6.787 1.00 95.19 103 MET A CA 1
ATOM 815 C C . MET A 1 103 ? 2.005 -2.779 6.850 1.00 95.19 103 MET A C 1
ATOM 817 O O . MET A 1 103 ? 1.342 -2.398 5.889 1.00 95.19 103 MET A O 1
ATOM 821 N N . ASP A 1 104 ? 1.432 -3.181 7.988 1.00 87.06 104 ASP A N 1
ATOM 822 C CA . ASP A 1 104 ? -0.022 -3.212 8.196 1.00 87.06 104 ASP A CA 1
ATOM 823 C C . ASP A 1 104 ? -0.657 -1.822 8.018 1.00 87.06 104 ASP A C 1
ATOM 825 O O . ASP A 1 104 ? -1.667 -1.673 7.326 1.00 87.06 104 ASP A O 1
ATOM 829 N N . ARG A 1 105 ? -0.026 -0.768 8.557 1.00 86.88 105 ARG A N 1
ATOM 830 C CA . ARG A 1 105 ? -0.493 0.619 8.361 1.00 86.88 105 ARG A CA 1
ATOM 831 C C . ARG A 1 105 ? -0.365 1.082 6.909 1.00 86.88 105 ARG A C 1
ATOM 833 O O . ARG A 1 105 ? -1.193 1.860 6.432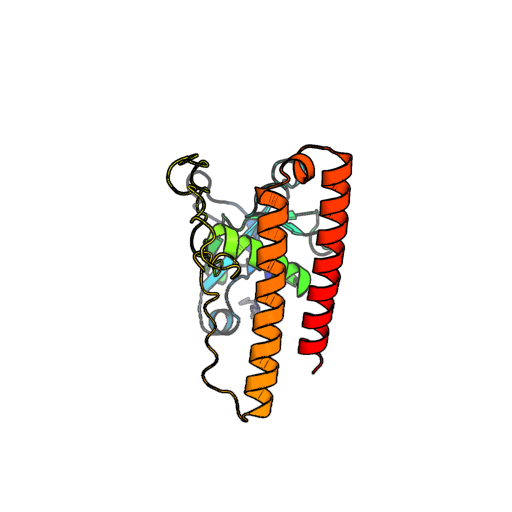 1.00 86.88 105 ARG A O 1
ATOM 840 N N . VAL A 1 106 ? 0.674 0.639 6.198 1.00 93.06 106 VAL A N 1
ATOM 841 C CA . VAL A 1 106 ? 0.798 0.878 4.751 1.00 93.06 106 VAL A CA 1
ATOM 842 C C . VAL A 1 106 ? -0.317 0.152 3.994 1.00 93.06 106 VAL A C 1
ATOM 844 O O . VAL A 1 106 ? -0.899 0.735 3.079 1.00 93.06 106 VAL A O 1
ATOM 847 N N . ASP A 1 107 ? -0.676 -1.063 4.401 1.00 92.31 107 ASP A N 1
ATOM 848 C CA . ASP A 1 107 ? -1.754 -1.836 3.784 1.00 92.31 107 ASP A CA 1
ATOM 849 C C . ASP A 1 107 ? -3.112 -1.169 3.956 1.00 92.31 107 ASP A C 1
ATOM 851 O O . ASP A 1 107 ? -3.873 -1.099 2.992 1.00 92.31 107 ASP A O 1
ATOM 855 N N . ASP A 1 108 ? -3.398 -0.602 5.126 1.00 86.44 108 ASP A N 1
ATOM 856 C CA . ASP A 1 108 ? -4.609 0.194 5.342 1.00 86.44 108 ASP A CA 1
ATOM 857 C C . ASP A 1 108 ? -4.678 1.404 4.403 1.00 86.44 108 ASP A C 1
ATOM 859 O O . ASP A 1 108 ? -5.716 1.655 3.781 1.00 86.44 108 ASP A O 1
ATOM 863 N N . ALA A 1 109 ? -3.561 2.112 4.222 1.00 87.38 109 ALA A N 1
ATOM 864 C CA . ALA A 1 109 ? -3.486 3.238 3.296 1.00 87.38 109 ALA A CA 1
ATOM 865 C C . ALA A 1 109 ? -3.691 2.804 1.831 1.00 87.38 109 ALA A C 1
ATOM 867 O O . ALA A 1 109 ? -4.389 3.482 1.071 1.00 87.38 109 ALA A O 1
ATOM 868 N N . VAL A 1 110 ? -3.133 1.656 1.430 1.00 93.50 110 VAL A N 1
ATOM 869 C CA . VAL A 1 110 ? -3.326 1.070 0.092 1.00 93.50 110 VAL A CA 1
ATOM 870 C C . VAL A 1 110 ? -4.773 0.625 -0.110 1.00 93.50 110 VAL A C 1
ATOM 872 O O . VAL A 1 110 ? -5.364 0.932 -1.148 1.00 93.50 110 VAL A O 1
ATOM 875 N N . ARG A 1 111 ? -5.384 -0.035 0.882 1.00 88.19 111 ARG A N 1
ATOM 876 C CA . ARG A 1 111 ? -6.800 -0.424 0.839 1.00 88.19 111 ARG A CA 1
ATOM 877 C C . ARG A 1 111 ? -7.703 0.795 0.704 1.00 88.19 111 ARG A C 1
ATOM 879 O O . ARG A 1 111 ? -8.622 0.768 -0.113 1.00 88.19 111 ARG A O 1
ATOM 886 N N . ALA A 1 112 ? -7.422 1.867 1.444 1.00 83.31 112 ALA A N 1
ATOM 887 C CA . ALA A 1 112 ? -8.146 3.126 1.326 1.00 83.31 112 ALA A CA 1
ATOM 888 C C . ALA A 1 112 ? -7.967 3.753 -0.065 1.00 83.31 112 ALA A C 1
ATOM 890 O O . ALA A 1 112 ? -8.949 4.177 -0.673 1.00 83.31 112 ALA A O 1
ATOM 891 N N . SER A 1 113 ? -6.739 3.770 -0.596 1.00 89.31 113 SER A N 1
ATOM 892 C CA . SER A 1 113 ? -6.452 4.374 -1.901 1.00 89.31 113 SER A CA 1
ATOM 893 C C . SER A 1 113 ? -7.085 3.623 -3.071 1.00 89.31 113 SER A C 1
ATOM 895 O O . SER A 1 113 ? -7.499 4.256 -4.040 1.00 89.31 113 SER A O 1
ATOM 897 N N . LEU A 1 114 ? -7.134 2.292 -3.006 1.00 90.56 114 LEU A N 1
ATOM 898 C CA . LEU A 1 114 ? -7.651 1.429 -4.072 1.00 90.56 114 LEU A CA 1
ATOM 899 C C . LEU A 1 114 ? -9.093 0.960 -3.819 1.00 90.56 114 LEU A C 1
ATOM 901 O O . LEU A 1 114 ? -9.625 0.167 -4.591 1.00 90.56 114 LEU A O 1
ATOM 905 N N . ALA A 1 115 ? -9.723 1.436 -2.740 1.00 84.31 115 ALA A N 1
ATOM 906 C CA . ALA A 1 115 ? -11.050 1.021 -2.289 1.00 84.31 115 ALA A CA 1
ATOM 907 C C . ALA A 1 115 ? -11.207 -0.509 -2.124 1.00 84.31 115 ALA A C 1
ATOM 909 O O . ALA A 1 115 ? -12.276 -1.059 -2.388 1.00 84.31 115 ALA A O 1
ATOM 910 N N . LEU A 1 116 ? -10.152 -1.186 -1.652 1.00 80.69 116 LEU A N 1
ATOM 911 C CA . LEU A 1 116 ? -10.096 -2.645 -1.455 1.00 80.69 116 LEU A CA 1
ATOM 912 C C . LEU A 1 116 ? -10.577 -3.097 -0.068 1.00 80.69 116 LEU A C 1
ATOM 914 O O . LEU A 1 116 ? -10.368 -4.244 0.323 1.00 80.69 116 LEU A O 1
ATOM 918 N N . ASN A 1 117 ? -11.213 -2.209 0.697 1.00 66.00 117 ASN A N 1
ATOM 919 C CA . ASN A 1 117 ? -11.870 -2.610 1.934 1.00 66.00 117 ASN A CA 1
ATOM 920 C C . ASN A 1 117 ? -12.988 -3.621 1.611 1.00 66.00 117 ASN A C 1
ATOM 922 O O . ASN A 1 117 ? -13.723 -3.408 0.644 1.00 66.00 117 ASN A O 1
ATOM 926 N N . PRO A 1 118 ? -13.174 -4.684 2.419 1.00 50.03 118 PRO A N 1
ATOM 927 C CA . PRO A 1 118 ? -14.205 -5.706 2.189 1.00 50.03 118 PRO A CA 1
ATOM 928 C C . PRO A 1 118 ? -15.638 -5.138 2.126 1.00 50.03 118 PRO A C 1
ATOM 930 O O . PRO A 1 118 ? -16.540 -5.781 1.597 1.00 50.03 118 PRO A O 1
ATOM 933 N N . MET A 1 119 ? -15.843 -3.898 2.579 1.00 44.44 119 MET A N 1
ATOM 934 C CA . MET A 1 119 ? -17.053 -3.104 2.355 1.00 44.44 119 MET A CA 1
ATOM 935 C C . MET A 1 119 ? -16.890 -2.186 1.138 1.00 44.44 119 MET A C 1
ATOM 937 O O . MET A 1 119 ? -16.837 -0.969 1.293 1.00 44.44 119 MET A O 1
ATOM 941 N N . GLY A 1 120 ? -16.753 -2.780 -0.051 1.00 38.03 120 GLY A N 1
ATOM 942 C CA . GLY A 1 120 ? -16.432 -2.100 -1.308 1.00 38.03 120 GLY A CA 1
ATOM 943 C C . GLY A 1 120 ? -17.062 -0.713 -1.475 1.00 38.03 120 GLY A C 1
ATOM 944 O O . GLY A 1 120 ? -18.233 -0.501 -1.163 1.00 38.03 120 GLY A O 1
ATOM 945 N N . SER A 1 121 ? -16.265 0.199 -2.039 1.00 35.34 121 SER A N 1
ATOM 946 C CA . SER A 1 121 ? -16.487 1.640 -2.229 1.00 35.34 121 SER A CA 1
ATOM 947 C C . SER A 1 121 ? -16.330 2.496 -0.967 1.00 35.34 121 SER A C 1
ATOM 949 O O . SER A 1 121 ? -16.979 2.291 0.053 1.00 35.34 121 SER A O 1
ATOM 951 N N . ILE A 1 122 ? -15.518 3.556 -1.079 1.00 41.22 122 ILE A N 1
ATOM 952 C CA . ILE A 1 122 ? -15.780 4.802 -0.353 1.00 41.22 122 ILE A CA 1
ATOM 953 C C . ILE A 1 122 ? -17.172 5.239 -0.823 1.00 41.22 122 ILE A C 1
ATOM 955 O O . ILE A 1 122 ? -17.312 6.027 -1.758 1.00 41.22 122 ILE A O 1
ATOM 959 N N . GLN A 1 123 ? -18.227 4.679 -0.233 1.00 36.03 123 GLN A N 1
ATOM 960 C CA . GLN A 1 123 ? -19.521 5.312 -0.295 1.00 36.03 123 GLN A CA 1
ATOM 961 C C . GLN A 1 123 ? -19.291 6.645 0.400 1.00 36.03 123 GLN A C 1
ATOM 963 O O . GLN A 1 123 ? -19.039 6.702 1.605 1.00 36.03 123 GLN A O 1
ATOM 968 N N . ARG A 1 124 ? -19.360 7.747 -0.355 1.00 36.75 124 ARG A N 1
ATOM 969 C CA . ARG A 1 124 ? -19.886 8.961 0.260 1.00 36.75 124 ARG A CA 1
ATOM 970 C C . ARG A 1 124 ? -21.188 8.501 0.886 1.00 36.75 124 ARG A C 1
ATOM 972 O O . ARG A 1 124 ? -22.099 8.151 0.137 1.00 36.75 124 ARG A O 1
ATOM 979 N N . LEU A 1 125 ? -21.217 8.407 2.216 1.00 35.12 125 LEU A N 1
ATOM 980 C CA . LEU A 1 125 ? -22.443 8.155 2.955 1.00 35.12 125 LEU A CA 1
ATOM 981 C C . LEU A 1 125 ? -23.504 9.033 2.287 1.00 35.12 125 LEU A C 1
ATOM 983 O O . LEU A 1 125 ? -23.265 10.247 2.183 1.00 35.12 125 LEU A O 1
ATOM 987 N N . PRO A 1 126 ? -24.587 8.463 1.727 1.00 30.80 126 PRO A N 1
ATOM 988 C CA . PRO A 1 126 ? -25.635 9.298 1.178 1.00 30.80 126 PRO A CA 1
ATOM 989 C C . PRO A 1 126 ? -26.024 10.282 2.288 1.00 30.80 126 PRO A C 1
ATOM 991 O O . PRO A 1 126 ? -26.099 9.871 3.453 1.00 30.80 126 PRO A O 1
ATOM 994 N N . PRO A 1 127 ? -26.184 11.586 1.988 1.00 30.70 127 PRO A N 1
ATOM 995 C CA . PRO A 1 127 ? -26.663 12.518 2.997 1.00 30.70 127 PRO A CA 1
ATOM 996 C C . PRO A 1 127 ? -27.920 11.912 3.607 1.00 30.70 127 PRO A C 1
ATOM 998 O O . PRO A 1 127 ? -28.737 11.361 2.871 1.00 30.70 127 PRO A O 1
ATOM 1001 N N . ILE A 1 128 ? -28.037 11.955 4.936 1.00 37.31 128 ILE A N 1
ATOM 1002 C CA . ILE A 1 128 ? -29.174 11.378 5.655 1.00 37.31 128 ILE A CA 1
ATOM 1003 C C . ILE A 1 128 ? -30.449 11.991 5.070 1.00 37.31 128 ILE A C 1
ATOM 1005 O O . ILE A 1 128 ? -30.829 13.112 5.414 1.00 37.31 128 ILE A O 1
ATOM 1009 N N . ILE A 1 129 ? -31.108 11.263 4.168 1.00 36.56 129 ILE A N 1
ATOM 1010 C CA . ILE A 1 129 ? -32.443 11.602 3.705 1.00 36.56 129 ILE A CA 1
ATOM 1011 C C . ILE A 1 129 ? -33.336 11.169 4.853 1.00 36.56 129 ILE A C 1
ATOM 1013 O O . ILE A 1 129 ? -33.574 9.980 5.059 1.00 36.56 129 ILE A O 1
ATOM 1017 N N . ARG A 1 130 ? -33.785 12.141 5.649 1.00 34.56 130 ARG A N 1
ATOM 1018 C CA . ARG A 1 130 ? -34.806 11.914 6.671 1.00 34.56 130 ARG A CA 1
ATOM 1019 C C . ARG A 1 130 ? -36.120 11.585 5.967 1.00 34.56 130 ARG A C 1
ATOM 1021 O O . ARG A 1 130 ? -36.967 12.451 5.783 1.00 34.56 130 ARG A O 1
ATOM 1028 N N . SER A 1 131 ? -36.269 10.336 5.542 1.00 31.05 131 SER A N 1
ATOM 1029 C CA . SER A 1 131 ? -37.568 9.773 5.210 1.00 31.05 131 SER A CA 1
ATOM 1030 C C . SER A 1 131 ? -38.310 9.566 6.524 1.00 31.05 131 SER A C 1
ATOM 1032 O O . SER A 1 131 ? -38.040 8.630 7.271 1.00 31.05 131 SER A O 1
ATOM 1034 N N . THR A 1 132 ? -39.246 10.460 6.818 1.00 39.00 132 THR A N 1
ATOM 1035 C CA . THR A 1 132 ? -40.222 10.292 7.902 1.00 39.00 132 THR A CA 1
ATOM 1036 C C . THR A 1 132 ? -41.204 9.145 7.634 1.00 39.00 132 THR A C 1
ATOM 1038 O O . THR A 1 132 ? -41.986 8.803 8.513 1.00 39.00 132 THR A O 1
ATOM 1041 N N . ALA A 1 133 ? -41.165 8.527 6.447 1.00 35.12 133 ALA A N 1
ATOM 1042 C CA . ALA A 1 133 ? -42.157 7.556 5.992 1.00 35.12 133 ALA A CA 1
ATOM 1043 C C . ALA A 1 133 ? -41.744 6.080 6.157 1.00 35.12 133 ALA A C 1
ATOM 1045 O O . ALA A 1 133 ? -42.588 5.207 5.995 1.00 35.12 133 ALA A O 1
ATOM 1046 N N . ALA A 1 134 ? -40.489 5.775 6.513 1.00 37.56 134 ALA A N 1
ATOM 1047 C CA . ALA A 1 134 ? -40.057 4.396 6.807 1.00 37.56 134 ALA A CA 1
ATOM 1048 C C . ALA A 1 134 ? -40.161 4.026 8.302 1.00 37.56 134 ALA A C 1
ATOM 1050 O O . ALA A 1 134 ? -39.781 2.929 8.697 1.00 37.56 134 ALA A O 1
ATOM 1051 N N . TYR A 1 135 ? -40.649 4.956 9.128 1.00 41.03 135 TYR A N 1
ATOM 1052 C CA . TYR A 1 135 ? -40.627 4.888 10.591 1.00 41.03 135 TYR A CA 1
ATOM 1053 C C . TYR A 1 135 ? -42.013 5.144 11.204 1.00 41.03 135 TYR A C 1
ATOM 1055 O O . TYR A 1 135 ? -42.135 5.760 12.260 1.00 41.03 135 TYR A O 1
ATOM 1063 N N . ALA A 1 136 ? -43.076 4.663 10.556 1.00 38.62 136 ALA A N 1
ATOM 1064 C CA . ALA A 1 136 ? -44.282 4.361 11.316 1.00 38.62 136 ALA A CA 1
ATOM 1065 C C . ALA A 1 136 ? -43.988 3.073 12.109 1.00 38.62 136 ALA A C 1
ATOM 1067 O O . ALA A 1 136 ? -43.714 2.046 11.481 1.00 38.62 136 ALA A O 1
ATOM 1068 N N . PRO A 1 137 ? -43.951 3.104 13.454 1.00 39.97 137 PRO A N 1
ATOM 1069 C CA . PRO A 1 137 ? -43.774 1.884 14.232 1.00 39.97 137 PRO A CA 1
ATOM 1070 C C . PRO A 1 137 ? -44.923 0.917 13.896 1.00 39.97 137 PRO A C 1
ATOM 1072 O O . PRO A 1 137 ? -46.071 1.367 13.858 1.00 39.97 137 PRO A O 1
ATOM 1075 N N . PRO A 1 138 ? -44.671 -0.382 13.639 1.00 42.22 138 PRO A N 1
ATOM 1076 C CA . PRO A 1 138 ? -45.766 -1.337 13.596 1.00 42.22 138 PRO A CA 1
ATOM 1077 C C . PRO A 1 138 ? -46.437 -1.340 14.971 1.00 42.22 138 PRO A C 1
ATOM 1079 O O . PRO A 1 138 ? -45.760 -1.396 16.002 1.00 42.22 138 PRO A O 1
ATOM 1082 N N . GLU A 1 139 ? -47.764 -1.229 14.983 1.00 46.84 139 GLU A N 1
ATOM 1083 C CA . GLU A 1 139 ? -48.539 -1.378 16.207 1.00 46.84 139 GLU A CA 1
ATOM 1084 C C . GLU A 1 139 ? -48.194 -2.726 16.848 1.00 46.84 139 GLU A C 1
ATOM 1086 O O . GLU A 1 139 ? -48.155 -3.769 16.190 1.00 46.84 139 GLU A O 1
ATOM 1091 N N . VAL A 1 140 ? -47.888 -2.687 18.142 1.00 46.72 140 VAL A N 1
ATOM 1092 C CA . VAL A 1 140 ? -47.634 -3.875 18.956 1.00 46.72 140 VAL A CA 1
ATOM 1093 C C . VAL A 1 140 ? -48.932 -4.668 19.053 1.00 46.72 140 VAL A C 1
ATOM 1095 O O . VAL A 1 140 ? -49.802 -4.348 19.859 1.00 46.72 140 VAL A O 1
ATOM 1098 N N . VAL A 1 141 ? -49.061 -5.709 18.235 1.00 48.34 141 VAL A N 1
ATOM 1099 C CA . VAL A 1 141 ? -50.112 -6.714 18.397 1.00 48.34 141 VAL A CA 1
ATOM 1100 C C . VAL A 1 141 ? -49.555 -7.836 19.278 1.00 48.34 141 VAL A C 1
ATOM 1102 O O . VAL A 1 141 ? -48.528 -8.438 18.967 1.00 48.34 141 VAL A O 1
ATOM 1105 N N . ASP A 1 142 ? -50.223 -8.082 20.405 1.00 51.41 142 ASP A N 1
ATOM 1106 C CA . ASP A 1 142 ? -50.029 -9.233 21.300 1.00 51.41 142 ASP A CA 1
ATOM 1107 C C . ASP A 1 142 ? -48.662 -9.388 21.989 1.00 51.41 142 ASP A C 1
ATOM 1109 O O . ASP A 1 142 ? -48.149 -10.498 22.141 1.00 51.41 142 ASP A O 1
ATOM 1113 N N . GLY A 1 143 ? -48.069 -8.289 22.471 1.00 48.69 143 GLY A N 1
ATOM 1114 C CA . GLY A 1 143 ? -47.012 -8.349 23.496 1.00 48.69 143 GLY A CA 1
ATOM 1115 C C . GLY A 1 143 ? -45.715 -9.063 23.088 1.00 48.69 143 GLY A C 1
ATOM 1116 O O . GLY A 1 143 ? -44.884 -9.360 23.947 1.00 48.69 143 GLY A O 1
ATOM 1117 N N . LYS A 1 144 ? -45.514 -9.332 21.794 1.00 41.28 144 LYS A N 1
ATOM 1118 C CA . LYS A 1 144 ? -44.248 -9.838 21.254 1.00 41.28 144 LYS A CA 1
ATOM 1119 C C . LYS A 1 144 ? -43.334 -8.667 20.867 1.00 41.28 144 LYS A C 1
ATOM 1121 O O . LYS A 1 144 ? -43.838 -7.640 20.408 1.00 41.28 144 LYS A O 1
ATOM 1126 N N . PRO A 1 145 ? -42.003 -8.787 21.043 1.00 38.75 145 PRO A N 1
ATOM 1127 C CA . PRO A 1 145 ? -41.067 -7.730 20.668 1.00 38.75 145 PRO A CA 1
ATOM 1128 C C . PRO A 1 145 ? -41.187 -7.379 19.174 1.00 38.75 145 PRO A C 1
ATOM 1130 O O . PRO A 1 145 ? -41.398 -8.286 18.364 1.00 38.75 145 PRO A O 1
ATOM 1133 N N . PRO A 1 146 ? -41.034 -6.099 18.790 1.00 45.06 146 PRO A N 1
ATOM 1134 C CA . PRO A 1 146 ? -41.103 -5.684 17.393 1.00 45.06 146 PRO A CA 1
ATOM 1135 C C . PRO A 1 146 ? -40.028 -6.389 16.557 1.00 45.06 146 PRO A C 1
ATOM 1137 O O . PRO A 1 146 ? -38.860 -6.457 16.946 1.00 45.06 146 PRO A O 1
ATOM 1140 N N . LEU A 1 147 ? -40.436 -6.913 15.400 1.00 40.31 147 LEU A N 1
ATOM 1141 C CA . LEU A 1 147 ? -39.537 -7.539 14.438 1.00 40.31 147 LEU A CA 1
ATOM 1142 C C . LEU A 1 147 ? -38.927 -6.447 13.549 1.00 40.31 147 LEU A C 1
ATOM 1144 O O . LEU A 1 147 ? -39.622 -5.835 12.739 1.00 40.31 147 LEU A O 1
ATOM 1148 N N . TYR A 1 148 ? -37.635 -6.179 13.727 1.00 41.69 148 TYR A N 1
ATOM 1149 C CA . TYR A 1 148 ? -36.909 -5.171 12.955 1.00 41.69 148 TYR A CA 1
ATOM 1150 C C . TYR A 1 148 ? -36.372 -5.750 11.637 1.00 41.69 148 TYR A C 1
ATOM 1152 O O . TYR A 1 148 ? -35.956 -6.912 11.612 1.00 41.69 148 TYR A O 1
ATOM 1160 N N . PRO A 1 149 ? -36.331 -4.962 10.545 1.00 39.28 149 PRO A N 1
ATOM 1161 C CA . PRO A 1 149 ? -35.705 -5.392 9.303 1.00 39.28 149 PRO A CA 1
ATOM 1162 C C . PRO A 1 149 ? -34.194 -5.566 9.517 1.00 39.28 149 PRO A C 1
ATOM 1164 O O . PRO A 1 149 ? -33.453 -4.615 9.750 1.00 39.28 149 PRO A O 1
ATOM 1167 N N . TYR A 1 150 ? -33.771 -6.825 9.478 1.00 44.41 150 TYR A N 1
ATOM 1168 C CA . TYR A 1 150 ? -32.404 -7.303 9.654 1.00 44.41 150 TYR A CA 1
ATOM 1169 C C . TYR A 1 150 ? -31.557 -7.028 8.405 1.00 44.41 150 TYR A C 1
ATOM 1171 O O . TYR A 1 150 ? -32.017 -7.252 7.285 1.00 44.41 150 TYR A O 1
ATOM 1179 N N . THR A 1 151 ? -30.303 -6.603 8.592 1.00 42.09 151 THR A N 1
ATOM 1180 C CA . THR A 1 151 ? -29.272 -6.757 7.555 1.00 42.09 151 THR A CA 1
ATOM 1181 C C . THR A 1 151 ? -28.407 -7.946 7.954 1.00 42.09 151 THR A C 1
ATOM 1183 O O . THR A 1 151 ? -27.694 -7.845 8.953 1.00 42.09 151 THR A O 1
ATOM 1186 N N . PRO A 1 152 ? -28.466 -9.070 7.223 1.00 42.34 152 PRO A N 1
ATOM 1187 C CA . PRO A 1 152 ? -27.642 -10.217 7.541 1.00 42.34 152 PRO A CA 1
ATOM 1188 C C . PRO A 1 152 ? -26.154 -9.918 7.530 1.00 42.34 152 PRO A C 1
ATOM 1190 O O . PRO A 1 152 ? -25.635 -9.434 6.521 1.00 42.34 152 PRO A O 1
ATOM 1193 N N . ILE A 1 153 ? -25.455 -10.259 8.620 1.00 47.25 153 ILE A N 1
ATOM 1194 C CA . ILE A 1 153 ? -24.012 -10.471 8.536 1.00 47.25 153 ILE A CA 1
ATOM 1195 C C . ILE A 1 153 ? -23.840 -11.682 7.622 1.00 47.25 153 ILE A C 1
ATOM 1197 O O . ILE A 1 153 ? -24.334 -12.770 7.909 1.00 47.25 153 ILE A O 1
ATOM 1201 N N . LYS A 1 154 ? -23.190 -11.485 6.472 1.00 43.16 154 LYS A N 1
ATOM 1202 C CA . LYS A 1 154 ? -22.840 -12.600 5.593 1.00 43.16 154 LYS A CA 1
ATOM 1203 C C . LYS A 1 154 ? -21.782 -13.438 6.297 1.00 43.16 154 LYS A C 1
ATOM 1205 O O . LYS A 1 154 ? -20.622 -13.043 6.359 1.00 43.16 154 LYS A O 1
ATOM 1210 N N . SER A 1 155 ? -22.210 -14.572 6.823 1.00 47.38 155 SER A N 1
ATOM 1211 C CA . SER A 1 155 ? -21.360 -15.612 7.377 1.00 47.38 155 SER A CA 1
ATOM 1212 C C . SER A 1 155 ? -21.227 -16.713 6.314 1.00 47.38 155 SER A C 1
ATOM 1214 O O . SER A 1 155 ? -22.210 -17.089 5.676 1.00 47.38 155 SER A O 1
ATOM 1216 N N . SER A 1 156 ? -20.002 -17.160 6.036 1.00 48.44 156 SER A N 1
ATOM 1217 C CA . SER A 1 156 ? -19.727 -18.299 5.151 1.00 48.44 156 SER A CA 1
ATOM 1218 C C . SER A 1 156 ? -19.150 -19.419 6.007 1.00 48.44 156 SER A C 1
ATOM 1220 O O . SER A 1 156 ? -17.933 -19.587 6.073 1.00 48.44 156 SER A O 1
ATOM 1222 N N . PHE A 1 157 ? -20.009 -20.123 6.738 1.00 53.62 157 PHE A N 1
ATOM 1223 C CA . PHE A 1 157 ? -19.591 -21.194 7.641 1.00 53.62 157 PHE A CA 1
ATOM 1224 C C . PHE A 1 157 ? -20.282 -22.496 7.235 1.00 53.62 157 PHE A C 1
ATOM 1226 O O . PHE A 1 157 ? -21.251 -22.922 7.854 1.00 53.62 157 PHE A O 1
ATOM 1233 N N . GLU A 1 158 ? -19.804 -23.093 6.140 1.00 50.19 158 GLU A N 1
ATOM 1234 C CA . GLU A 1 158 ? -20.300 -24.383 5.633 1.00 50.19 158 GLU A CA 1
ATOM 1235 C C . GLU A 1 158 ? -19.624 -25.598 6.316 1.00 50.19 158 GLU A C 1
ATOM 1237 O O . GLU A 1 158 ? -20.125 -26.710 6.190 1.00 50.19 158 GLU A O 1
ATOM 1242 N N . ASP A 1 159 ? -18.568 -25.396 7.123 1.00 49.78 159 ASP A N 1
ATOM 1243 C CA . ASP A 1 159 ? -17.674 -26.471 7.599 1.00 49.78 159 ASP A CA 1
ATOM 1244 C C . ASP A 1 159 ? -17.591 -26.614 9.142 1.00 49.78 159 ASP A C 1
ATOM 1246 O O . ASP A 1 159 ? -16.504 -26.602 9.721 1.00 49.78 159 ASP A O 1
ATOM 1250 N N . ALA A 1 160 ? -18.716 -26.753 9.857 1.00 54.09 160 ALA A N 1
ATOM 1251 C CA . ALA A 1 160 ? -18.676 -27.139 11.279 1.00 54.09 160 ALA A CA 1
ATOM 1252 C C . ALA A 1 160 ? -18.522 -28.670 11.423 1.00 54.09 160 ALA A C 1
ATOM 1254 O O . ALA A 1 160 ? -19.361 -29.430 10.942 1.00 54.09 160 ALA A O 1
ATOM 1255 N N . GLY A 1 161 ? -17.454 -29.130 12.088 1.00 56.47 161 GLY A N 1
ATOM 1256 C CA . GLY A 1 161 ? -17.109 -30.556 12.215 1.00 56.47 161 GLY A CA 1
ATOM 1257 C C . GLY A 1 161 ? -18.007 -31.377 13.154 1.00 56.47 161 GLY A C 1
ATOM 1258 O O . GLY A 1 161 ? -18.004 -32.607 13.075 1.00 56.47 161 GLY A O 1
ATOM 1259 N N . SER A 1 162 ? -18.791 -30.727 14.023 1.00 70.00 162 SER A N 1
ATOM 1260 C CA . SER A 1 162 ? -19.725 -31.370 14.956 1.00 70.00 162 SER A CA 1
ATOM 1261 C C . SER A 1 162 ? -20.932 -30.474 15.295 1.00 70.00 162 SER A C 1
ATOM 1263 O O . SER A 1 162 ? -20.931 -29.267 15.043 1.00 70.00 162 SER A O 1
ATOM 1265 N N . VAL A 1 163 ? -21.984 -31.063 15.881 1.00 57.28 163 VAL A N 1
ATOM 1266 C CA . VAL A 1 163 ? -23.196 -30.340 16.328 1.00 57.28 163 VAL A CA 1
ATOM 1267 C C . VAL A 1 163 ? -22.891 -29.401 17.501 1.00 57.28 163 VAL A C 1
ATOM 1269 O O . VAL A 1 163 ? -23.464 -28.318 17.589 1.00 57.28 163 VAL A O 1
ATOM 1272 N N . GLU A 1 164 ? -21.971 -29.795 18.379 1.00 62.69 164 GLU A N 1
ATOM 1273 C CA . GLU A 1 164 ? -21.533 -29.002 19.533 1.00 62.69 164 GLU A CA 1
ATOM 1274 C C . GLU A 1 164 ? -20.778 -27.745 19.077 1.00 62.69 164 GLU A C 1
ATOM 1276 O O . GLU A 1 164 ? -21.070 -26.648 19.555 1.00 62.69 164 GLU A O 1
ATOM 1281 N N . ASP A 1 165 ? -19.907 -27.878 18.070 1.00 57.41 165 ASP A N 1
ATOM 1282 C CA . ASP A 1 165 ? -19.220 -26.739 17.453 1.00 57.41 165 ASP A CA 1
ATOM 1283 C C . ASP A 1 165 ? -20.223 -25.779 16.801 1.00 57.41 165 ASP A C 1
ATOM 1285 O O . ASP A 1 165 ? -20.168 -24.570 17.015 1.00 57.41 165 ASP A O 1
ATOM 1289 N N . MET A 1 166 ? -21.208 -26.310 16.068 1.00 53.94 166 MET A N 1
ATOM 1290 C CA . MET A 1 166 ? -22.270 -25.505 15.455 1.00 53.94 166 MET A CA 1
ATOM 1291 C C . MET A 1 166 ? -23.070 -24.701 16.495 1.00 53.94 166 MET A C 1
ATOM 1293 O O . MET A 1 166 ? -23.401 -23.537 16.249 1.00 53.94 166 MET A O 1
ATOM 1297 N N . MET A 1 167 ? -23.357 -25.280 17.667 1.00 55.72 167 MET A N 1
ATOM 1298 C CA . MET A 1 167 ? -24.037 -24.578 18.762 1.00 55.72 167 MET A CA 1
ATOM 1299 C C . MET A 1 167 ? -23.178 -23.445 19.337 1.00 55.72 167 MET A C 1
ATOM 1301 O O . MET A 1 167 ? -23.665 -22.320 19.444 1.00 55.72 167 MET A O 1
ATOM 1305 N N . LEU A 1 168 ? -21.898 -23.707 19.620 1.00 61.53 168 LEU A N 1
ATOM 1306 C CA . LEU A 1 168 ? -20.940 -22.695 20.088 1.00 61.53 168 LEU A CA 1
ATOM 1307 C C . LEU A 1 168 ? -20.803 -21.530 19.093 1.00 61.53 168 LEU A C 1
ATOM 1309 O O . LEU A 1 168 ? -20.792 -20.362 19.489 1.00 61.53 168 LEU A O 1
ATOM 1313 N N . TYR A 1 169 ? -20.756 -21.827 17.791 1.00 62.62 169 TYR A N 1
ATOM 1314 C CA . TYR A 1 169 ? -20.706 -20.803 16.745 1.00 62.62 169 TYR A CA 1
ATOM 1315 C C . TYR A 1 169 ? -21.982 -19.963 16.683 1.00 62.62 169 TYR A C 1
ATOM 1317 O O . TYR A 1 169 ? -21.911 -18.738 16.581 1.00 62.62 169 TYR A O 1
ATOM 1325 N N . THR A 1 170 ? -23.144 -20.607 16.796 1.00 59.06 170 THR A N 1
ATOM 1326 C CA . THR A 1 170 ? -24.442 -19.921 16.788 1.00 59.06 170 THR A CA 1
ATOM 1327 C C . THR A 1 170 ? -24.582 -18.986 17.994 1.00 59.06 170 THR A C 1
ATOM 1329 O O . THR A 1 170 ? -25.083 -17.867 17.865 1.00 59.06 170 THR A O 1
ATOM 1332 N N . GLU A 1 171 ? -24.103 -19.405 19.168 1.00 63.78 171 GLU A N 1
ATOM 1333 C CA . GLU A 1 171 ? -24.083 -18.570 20.373 1.00 63.78 171 GLU A CA 1
ATOM 1334 C C . GLU A 1 171 ? -23.186 -17.336 20.206 1.00 63.78 171 GLU A C 1
ATOM 1336 O O . GLU A 1 171 ? -23.595 -16.221 20.549 1.00 63.78 171 GLU A O 1
ATOM 1341 N N . LEU A 1 172 ? -21.992 -17.507 19.628 1.00 63.69 172 LEU A N 1
ATOM 1342 C CA . LEU A 1 172 ? -21.076 -16.402 19.347 1.00 63.69 172 LEU A CA 1
ATOM 1343 C C . LEU A 1 172 ? -21.683 -15.403 18.350 1.00 63.69 172 LEU A C 1
ATOM 1345 O O . LEU A 1 172 ? -21.640 -14.191 18.577 1.00 63.69 172 LEU A O 1
ATOM 1349 N N . GLU A 1 173 ? -22.285 -15.898 17.269 1.00 62.25 173 GLU A N 1
ATOM 1350 C CA . GLU A 1 173 ? -22.960 -15.070 16.269 1.00 62.25 173 GLU A CA 1
ATOM 1351 C C . GLU A 1 173 ? -24.114 -14.268 16.890 1.00 62.25 173 GLU A C 1
ATOM 1353 O O . GLU A 1 173 ? -24.216 -13.052 16.693 1.00 62.25 173 GLU A O 1
ATOM 1358 N N . ALA A 1 174 ? -24.952 -14.916 17.703 1.00 57.22 174 ALA A N 1
ATOM 1359 C CA . ALA A 1 174 ? -26.048 -14.258 18.405 1.00 57.22 174 ALA A CA 1
ATOM 1360 C C . ALA A 1 174 ? -25.551 -13.159 19.362 1.00 57.22 174 ALA A C 1
ATOM 1362 O O . ALA A 1 174 ? -26.146 -12.077 19.428 1.00 57.22 174 ALA A O 1
ATOM 1363 N N . ALA A 1 175 ? -24.443 -13.396 20.071 1.00 61.38 175 ALA A N 1
ATOM 1364 C CA . ALA A 1 175 ? -23.850 -12.419 20.980 1.00 61.38 175 ALA A CA 1
ATOM 1365 C C . ALA A 1 175 ? -23.334 -11.171 20.240 1.00 61.38 175 ALA A C 1
ATOM 1367 O O . ALA A 1 175 ? -23.620 -10.041 20.653 1.00 61.38 175 ALA A O 1
ATOM 1368 N N . VAL A 1 176 ? -22.629 -11.359 19.119 1.00 66.06 176 VAL A N 1
ATOM 1369 C CA . VAL A 1 176 ? -22.124 -10.255 18.285 1.00 66.06 176 VAL A CA 1
ATOM 1370 C C . VAL A 1 176 ? -23.282 -9.449 17.696 1.00 66.06 176 VAL A C 1
ATOM 1372 O O . VAL A 1 176 ? -23.283 -8.216 17.770 1.00 66.06 176 VAL A O 1
ATOM 1375 N N . HIS A 1 177 ? -24.309 -10.129 17.184 1.00 58.59 177 HIS A N 1
ATOM 1376 C CA . HIS A 1 177 ? -25.507 -9.476 16.661 1.00 58.59 177 HIS A CA 1
ATOM 1377 C C . HIS A 1 177 ? -26.226 -8.628 17.718 1.00 58.59 177 HIS A C 1
ATOM 1379 O O . HIS A 1 177 ? -26.575 -7.474 17.452 1.00 58.59 177 HIS A O 1
ATOM 1385 N N . ALA A 1 178 ? -26.404 -9.152 18.933 1.00 60.00 178 ALA A N 1
ATOM 1386 C CA . ALA A 1 178 ? -27.053 -8.422 20.020 1.00 60.00 178 ALA A CA 1
ATOM 1387 C C . ALA A 1 178 ? -26.271 -7.161 20.433 1.00 60.00 178 ALA A C 1
ATOM 1389 O O . ALA A 1 178 ? -26.868 -6.140 20.789 1.00 60.00 178 ALA A O 1
ATOM 1390 N N . MET A 1 179 ? -24.938 -7.209 20.378 1.00 67.38 179 MET A N 1
ATOM 1391 C CA . MET A 1 179 ? -24.083 -6.061 20.680 1.00 67.38 179 MET A CA 1
ATOM 1392 C C . MET A 1 179 ? -24.253 -4.937 19.649 1.00 67.38 179 MET A C 1
ATOM 1394 O O . MET A 1 179 ? -24.445 -3.781 20.032 1.00 67.38 179 MET A O 1
ATOM 1398 N N . ILE A 1 180 ? -24.233 -5.274 18.356 1.00 66.38 180 ILE A N 1
ATOM 1399 C CA . ILE A 1 180 ? -24.378 -4.302 17.260 1.00 66.38 180 ILE A CA 1
ATOM 1400 C C . ILE A 1 180 ? -25.731 -3.590 17.353 1.00 66.38 180 ILE A C 1
ATOM 1402 O O . ILE A 1 180 ? -25.779 -2.360 17.374 1.00 66.38 180 ILE A O 1
ATOM 1406 N N . GLN A 1 181 ? -26.818 -4.347 17.527 1.00 59.78 181 GLN A N 1
ATOM 1407 C CA . GLN A 1 181 ? -28.168 -3.785 17.641 1.00 59.78 181 GLN A CA 1
ATOM 1408 C C . GLN A 1 181 ? -28.295 -2.780 18.795 1.00 59.78 181 GLN A C 1
ATOM 1410 O O . GLN A 1 181 ? -28.921 -1.727 18.657 1.00 59.78 181 GLN A O 1
ATOM 1415 N N . ARG A 1 182 ? -27.678 -3.072 19.947 1.00 64.62 182 ARG A N 1
ATOM 1416 C CA . ARG A 1 182 ? -27.701 -2.170 21.111 1.00 64.62 182 ARG A CA 1
ATOM 1417 C C . ARG A 1 182 ? -26.923 -0.880 20.867 1.00 64.62 182 ARG A C 1
ATOM 1419 O O . ARG A 1 182 ? -27.349 0.181 21.337 1.00 64.62 182 ARG A O 1
ATOM 1426 N N . LEU A 1 183 ? -25.806 -0.951 20.145 1.00 67.38 183 LEU A N 1
ATOM 1427 C CA . LEU A 1 183 ? -25.023 0.227 19.772 1.00 67.38 183 LEU A CA 1
ATOM 1428 C C . LEU A 1 183 ? -25.798 1.110 18.791 1.00 67.38 183 LEU A C 1
ATOM 1430 O O . LEU A 1 183 ? -25.936 2.311 19.030 1.00 67.38 183 LEU A O 1
ATOM 1434 N N . GLU A 1 184 ? -26.377 0.518 17.747 1.00 61.50 184 GLU A N 1
ATOM 1435 C CA . GLU A 1 184 ? -27.186 1.240 16.761 1.00 61.50 184 GLU A CA 1
ATOM 1436 C C . GLU A 1 184 ? -28.389 1.931 17.406 1.00 61.50 184 GLU A C 1
ATOM 1438 O O . GLU A 1 184 ? -28.618 3.119 17.170 1.00 61.50 184 GLU A O 1
ATOM 1443 N N . TYR A 1 185 ? -29.106 1.236 18.294 1.00 61.09 185 TYR A N 1
ATOM 1444 C CA . TYR A 1 185 ? -30.197 1.825 19.071 1.00 61.09 185 TYR A CA 1
ATOM 1445 C C . TYR A 1 185 ? -29.721 3.023 19.906 1.00 61.09 185 TYR A C 1
ATOM 1447 O O . TYR A 1 185 ? -30.323 4.100 19.874 1.00 61.09 185 TYR A O 1
ATOM 1455 N N . SER A 1 186 ? -28.609 2.862 20.627 1.00 63.12 186 SER A N 1
ATOM 1456 C CA . SER A 1 186 ? -28.078 3.899 21.514 1.00 63.12 186 SER A CA 1
ATOM 1457 C C . SER A 1 186 ? -27.731 5.179 20.753 1.00 63.12 186 SER A C 1
ATOM 1459 O O . SER A 1 186 ? -28.088 6.266 21.205 1.00 63.12 186 SER A O 1
ATOM 1461 N N . PHE A 1 187 ? -27.105 5.070 19.579 1.00 61.91 187 PHE A N 1
ATOM 1462 C CA . PHE A 1 187 ? -26.741 6.236 18.768 1.00 61.91 187 PHE A CA 1
ATOM 1463 C C . PHE A 1 187 ? -27.906 6.824 17.968 1.00 61.91 187 PHE A C 1
ATOM 1465 O O . PHE A 1 187 ? -27.932 8.034 17.743 1.00 61.91 187 PHE A O 1
ATOM 1472 N N . THR A 1 188 ? -28.885 6.002 17.585 1.00 58.25 188 THR A N 1
ATOM 1473 C CA . THR A 1 188 ? -30.063 6.449 16.825 1.00 58.25 188 THR A CA 1
ATOM 1474 C C . THR A 1 188 ? -31.041 7.226 17.706 1.00 58.25 188 THR A C 1
ATOM 1476 O O . THR A 1 188 ? -31.524 8.285 17.309 1.00 58.25 188 THR A O 1
ATOM 1479 N N . PHE A 1 189 ? -31.303 6.742 18.923 1.00 51.84 189 PHE A N 1
ATOM 1480 C CA . PHE A 1 189 ? -32.332 7.308 19.801 1.00 51.84 189 PHE A CA 1
ATOM 1481 C C . PHE A 1 189 ? -31.787 8.265 20.870 1.00 51.84 189 PHE A C 1
ATOM 1483 O O . PHE A 1 189 ? -32.559 9.037 21.434 1.00 51.84 189 PHE A O 1
ATOM 1490 N N . ASN A 1 190 ? -30.469 8.292 21.114 1.00 62.31 190 ASN A N 1
ATOM 1491 C CA . ASN A 1 190 ? -29.832 9.250 22.027 1.00 62.31 190 ASN A CA 1
ATOM 1492 C C . ASN A 1 190 ? -28.738 10.074 21.321 1.00 62.31 190 ASN A C 1
ATOM 1494 O O . ASN A 1 190 ? -27.556 9.964 21.656 1.00 62.31 190 ASN A O 1
ATOM 1498 N N . PRO A 1 191 ? -29.099 10.966 20.377 1.00 63.41 191 PRO A N 1
ATOM 1499 C CA . PRO A 1 191 ? -28.125 11.764 19.625 1.00 63.41 191 PRO A CA 1
ATOM 1500 C C . PRO A 1 191 ? -27.286 12.697 20.520 1.00 63.41 191 PRO A C 1
ATOM 1502 O O . PRO A 1 191 ? -26.196 13.119 20.134 1.00 63.41 191 PRO A O 1
ATOM 1505 N N . SER A 1 192 ? -27.752 12.981 21.743 1.00 68.62 192 SER A N 1
ATOM 1506 C CA . SER A 1 192 ? -27.015 13.742 22.759 1.00 68.62 192 SER A CA 1
ATOM 1507 C C . SER A 1 192 ? -25.701 13.081 23.196 1.00 68.62 192 SER A C 1
ATOM 1509 O O . SER A 1 192 ? -24.793 13.777 23.658 1.00 68.62 192 SER A O 1
ATOM 1511 N N . LEU A 1 193 ? -25.560 11.763 23.002 1.00 65.56 193 LEU A N 1
ATOM 1512 C CA . LEU A 1 193 ? -24.327 11.024 23.281 1.00 65.56 193 LEU A CA 1
ATOM 1513 C C . LEU A 1 193 ? -23.148 11.509 22.431 1.00 65.56 193 LEU A C 1
ATOM 1515 O O . LEU A 1 193 ? -22.012 11.497 22.901 1.00 65.56 193 LEU A O 1
ATOM 1519 N N . LEU A 1 194 ? -23.416 11.966 21.205 1.00 69.00 194 LEU A N 1
ATOM 1520 C CA . LEU A 1 194 ? -22.389 12.387 20.250 1.00 69.00 194 LEU A CA 1
ATOM 1521 C C . LEU A 1 194 ? -22.246 13.910 20.138 1.00 69.00 194 LEU A C 1
ATOM 1523 O O . LEU A 1 194 ? -21.253 14.391 19.587 1.00 69.00 194 LEU A O 1
ATOM 1527 N N . THR A 1 195 ? -23.203 14.676 20.666 1.00 71.56 195 THR A N 1
ATOM 1528 C CA . THR A 1 195 ? -23.189 16.147 20.609 1.00 71.56 195 THR A CA 1
ATOM 1529 C C . THR A 1 195 ? -22.672 16.799 21.890 1.00 71.56 195 THR A C 1
ATOM 1531 O O . THR A 1 195 ? -22.087 17.878 21.821 1.00 71.56 195 THR A O 1
ATOM 1534 N N . ILE A 1 196 ? -22.822 16.158 23.056 1.00 82.94 196 ILE A N 1
ATOM 1535 C CA . ILE A 1 196 ? -22.301 16.676 24.330 1.00 82.94 196 ILE A CA 1
ATOM 1536 C C . ILE A 1 196 ? -20.818 16.284 24.471 1.00 82.94 196 ILE A C 1
ATOM 1538 O O . ILE A 1 196 ? -20.529 15.087 24.517 1.00 82.94 196 ILE A O 1
ATOM 1542 N N . PRO A 1 197 ? -19.870 17.233 24.638 1.00 78.75 197 PRO A N 1
ATOM 1543 C CA . PRO A 1 197 ? -18.432 16.934 24.674 1.00 78.75 197 PRO A CA 1
ATOM 1544 C C . PRO A 1 197 ? -18.034 15.872 25.707 1.00 78.75 197 PRO A C 1
ATOM 1546 O O . PRO A 1 197 ? -17.302 14.940 25.388 1.00 78.75 197 PRO A O 1
ATOM 1549 N N . LYS A 1 198 ? -18.588 15.956 26.925 1.00 82.81 198 LYS A N 1
ATOM 1550 C CA . LYS A 1 198 ? -18.342 14.977 27.994 1.00 82.81 198 LYS A CA 1
ATOM 1551 C C . LYS A 1 198 ? -18.854 13.577 27.636 1.00 82.81 198 LYS A C 1
ATOM 1553 O O . LYS A 1 198 ? -18.183 12.595 27.920 1.00 82.81 198 LYS A O 1
ATOM 1558 N N . ARG A 1 199 ? -20.029 13.476 27.003 1.00 76.06 199 ARG A N 1
ATOM 1559 C CA . ARG A 1 199 ? -20.599 12.187 26.573 1.00 76.06 199 ARG A CA 1
ATOM 1560 C C . ARG A 1 199 ? -19.820 11.602 25.402 1.00 76.06 199 ARG A C 1
ATOM 1562 O O . ARG A 1 199 ? -19.522 10.418 25.414 1.00 76.06 199 ARG A O 1
ATOM 1569 N N . LYS A 1 200 ? -19.403 12.447 24.460 1.00 77.81 200 LYS A N 1
ATOM 1570 C CA . LYS A 1 200 ? -18.553 12.058 23.336 1.00 77.81 200 LYS A CA 1
ATOM 1571 C C . LYS A 1 200 ? -17.215 11.484 23.807 1.00 77.81 200 LYS A C 1
ATOM 1573 O O . LYS A 1 200 ? -16.771 10.478 23.269 1.00 77.81 200 LYS A O 1
ATOM 1578 N N . GLN A 1 201 ? -16.603 12.090 24.827 1.00 80.81 201 GLN A N 1
ATOM 1579 C CA . GLN A 1 201 ? -15.389 11.558 25.446 1.00 80.81 201 GLN A CA 1
ATOM 1580 C C . GLN A 1 201 ? -15.634 10.188 26.097 1.00 80.81 201 GLN A C 1
ATOM 1582 O O . GLN A 1 201 ? -14.881 9.259 25.836 1.00 80.81 201 GLN A O 1
ATOM 1587 N N . GLN A 1 202 ? -16.717 10.038 26.864 1.00 78.00 202 GLN A N 1
ATOM 1588 C CA . GLN A 1 202 ? -17.081 8.752 27.476 1.00 78.00 202 GLN A CA 1
ATOM 1589 C C . GLN A 1 202 ? -17.323 7.655 26.429 1.00 78.00 202 GLN A C 1
ATOM 1591 O O . GLN A 1 202 ? -16.872 6.529 26.595 1.00 78.00 202 GLN A O 1
ATOM 1596 N N . VAL A 1 203 ? -17.999 7.981 25.324 1.00 80.56 203 VAL A N 1
ATOM 1597 C CA . VAL A 1 203 ? -18.194 7.046 24.206 1.00 80.56 203 VAL A CA 1
ATOM 1598 C C . VAL A 1 203 ? -16.852 6.653 23.582 1.00 80.56 203 VAL A C 1
ATOM 1600 O O . VAL A 1 203 ? -16.639 5.479 23.301 1.00 80.56 203 VAL A O 1
ATOM 1603 N N . ALA A 1 204 ? -15.932 7.603 23.394 1.00 76.88 204 ALA A N 1
ATOM 1604 C CA . ALA A 1 204 ? -14.604 7.312 22.856 1.00 76.88 204 ALA A CA 1
ATOM 1605 C C . ALA A 1 204 ? -13.780 6.392 23.778 1.00 76.88 204 ALA A C 1
ATOM 1607 O O . ALA A 1 204 ? -13.083 5.510 23.287 1.00 76.88 204 ALA A O 1
ATOM 1608 N N . GLU A 1 205 ? -13.884 6.564 25.098 1.00 80.81 205 GLU A N 1
ATOM 1609 C CA . GLU A 1 205 ? -13.241 5.687 26.087 1.00 80.81 205 GLU A CA 1
ATOM 1610 C C . GLU A 1 205 ? -13.793 4.255 26.014 1.00 80.81 205 GLU A C 1
ATOM 1612 O O . GLU A 1 205 ? -13.011 3.309 25.942 1.00 80.81 205 GLU A O 1
ATOM 1617 N N . ILE A 1 206 ? -15.120 4.100 25.927 1.00 77.88 206 ILE A N 1
ATOM 1618 C CA . ILE A 1 206 ? -15.783 2.791 25.781 1.00 77.88 206 ILE A CA 1
ATOM 1619 C C . ILE A 1 206 ? -15.343 2.083 24.492 1.00 77.88 206 ILE A C 1
ATOM 1621 O O . ILE A 1 206 ? -15.052 0.888 24.505 1.00 77.88 206 ILE A O 1
ATOM 1625 N N . LEU A 1 207 ? -15.274 2.808 23.371 1.00 78.25 207 LEU A N 1
ATOM 1626 C CA . LEU A 1 207 ? -14.849 2.230 22.092 1.00 78.25 207 LEU A CA 1
ATOM 1627 C C . LEU A 1 207 ? -13.379 1.793 22.123 1.00 78.25 207 LEU A C 1
ATOM 1629 O O . LEU A 1 207 ? -13.061 0.703 21.657 1.00 78.25 207 LEU A O 1
ATOM 1633 N N . LYS A 1 208 ? -12.499 2.593 22.735 1.00 76.69 208 LYS A N 1
ATOM 1634 C CA . LYS A 1 208 ? -11.081 2.247 22.908 1.00 76.69 208 LYS A CA 1
ATOM 1635 C C . LYS A 1 208 ? -10.888 0.987 23.760 1.00 76.69 208 LYS A C 1
ATOM 1637 O O . LYS A 1 208 ? -10.007 0.168 23.489 1.00 76.69 208 LYS A O 1
ATOM 1642 N N . GLU A 1 209 ? -11.697 0.823 24.802 1.00 70.81 209 GLU A N 1
ATOM 1643 C CA . GLU A 1 209 ? -11.684 -0.390 25.619 1.00 70.81 209 GLU A CA 1
ATOM 1644 C C . GLU A 1 209 ? -12.141 -1.610 24.804 1.00 70.81 209 GLU A C 1
ATOM 1646 O O . GLU A 1 209 ? -11.463 -2.638 24.805 1.00 70.81 209 GLU A O 1
ATOM 1651 N N . ALA A 1 210 ? -13.219 -1.478 24.024 1.00 73.12 210 ALA A N 1
ATOM 1652 C CA . ALA A 1 210 ? -13.688 -2.538 23.132 1.00 73.12 210 ALA A CA 1
ATOM 1653 C C . ALA A 1 210 ? -12.624 -2.950 22.094 1.00 73.12 210 ALA A C 1
ATOM 1655 O O . ALA A 1 210 ? -12.398 -4.142 21.885 1.00 73.12 210 ALA A O 1
ATOM 1656 N N . GLU A 1 211 ? -11.914 -1.989 21.495 1.00 70.81 211 GLU A N 1
ATOM 1657 C CA . GLU A 1 211 ? -10.793 -2.252 20.579 1.00 70.81 211 GLU A CA 1
ATOM 1658 C C . GLU A 1 211 ? -9.674 -3.065 21.246 1.00 70.81 211 GLU A C 1
ATOM 1660 O O . GLU A 1 211 ? -9.109 -3.964 20.622 1.00 70.81 211 GLU A O 1
ATOM 1665 N N . THR A 1 212 ? -9.392 -2.803 22.525 1.00 66.50 212 THR A N 1
ATOM 1666 C CA . THR A 1 212 ? -8.376 -3.537 23.299 1.00 66.50 212 THR A CA 1
ATOM 1667 C C . THR A 1 212 ? -8.780 -5.000 23.505 1.00 66.50 212 THR A C 1
ATOM 1669 O O . THR A 1 212 ? -7.961 -5.900 23.310 1.00 66.50 212 THR A O 1
ATOM 1672 N N . TYR A 1 213 ? -10.046 -5.259 23.846 1.00 67.75 213 TYR A N 1
ATOM 1673 C CA . TYR A 1 213 ? -10.564 -6.627 23.964 1.00 67.75 213 TYR A CA 1
ATOM 1674 C C . TYR A 1 213 ? -10.540 -7.366 22.624 1.00 67.75 213 TYR A C 1
ATOM 1676 O O . TYR A 1 213 ? -10.086 -8.507 22.563 1.00 67.75 213 TYR A O 1
ATOM 1684 N N . ILE A 1 214 ? -10.960 -6.708 21.539 1.00 74.00 214 ILE A N 1
ATOM 1685 C CA . ILE A 1 214 ? -10.918 -7.283 20.188 1.00 74.00 214 ILE A CA 1
ATOM 1686 C C . ILE A 1 214 ? -9.479 -7.624 19.789 1.00 74.00 214 ILE A C 1
ATOM 1688 O O . ILE A 1 214 ? -9.235 -8.689 19.223 1.00 74.00 214 ILE A O 1
ATOM 1692 N N . TRP A 1 215 ? -8.522 -6.741 20.085 1.00 72.19 215 TRP A N 1
ATOM 1693 C CA . TRP A 1 215 ? -7.107 -6.991 19.826 1.00 72.19 215 TRP A CA 1
ATOM 1694 C C . TRP A 1 215 ? -6.602 -8.217 20.591 1.00 72.19 215 TRP A C 1
ATOM 1696 O O . TRP A 1 215 ? -5.986 -9.092 19.989 1.00 72.19 215 TRP A O 1
ATOM 1706 N N . ARG A 1 216 ? -6.928 -8.332 21.883 1.00 57.69 216 ARG A N 1
ATOM 1707 C CA . ARG A 1 216 ? -6.524 -9.481 22.702 1.00 57.69 216 ARG A CA 1
ATOM 1708 C C . ARG A 1 216 ? -7.078 -10.800 22.164 1.00 57.69 216 ARG A C 1
ATOM 1710 O O . ARG A 1 216 ? -6.325 -11.759 22.060 1.00 57.69 216 ARG A O 1
ATOM 1717 N N . ILE A 1 217 ? -8.354 -10.831 21.774 1.00 66.88 217 ILE A N 1
ATOM 1718 C CA . ILE A 1 217 ? -8.975 -12.017 21.159 1.00 66.88 217 ILE A CA 1
ATOM 1719 C C . ILE A 1 217 ? -8.224 -12.407 19.879 1.00 66.88 217 ILE A C 1
ATOM 1721 O O . ILE A 1 217 ? -7.892 -13.573 19.688 1.00 66.88 217 ILE A O 1
ATOM 1725 N N . LYS A 1 218 ? -7.903 -11.434 19.016 1.00 59.75 218 LYS A N 1
ATOM 1726 C CA . LYS A 1 218 ? -7.130 -11.683 17.788 1.00 59.75 218 LYS A CA 1
ATOM 1727 C C . LYS A 1 218 ? -5.732 -12.226 18.074 1.00 59.75 218 LYS A C 1
ATOM 1729 O O . LYS A 1 218 ? -5.252 -13.063 17.319 1.00 59.75 218 LYS A O 1
ATOM 1734 N N . GLU A 1 219 ? -5.082 -11.749 19.128 1.00 58.91 219 GLU A N 1
ATOM 1735 C CA . GLU A 1 219 ? -3.745 -12.203 19.504 1.00 58.91 219 GLU A CA 1
ATOM 1736 C C . GLU A 1 219 ? -3.768 -13.620 20.091 1.00 58.91 219 GLU A C 1
ATOM 1738 O O . GLU A 1 219 ? -2.945 -14.452 19.718 1.00 58.91 219 GLU A O 1
ATOM 1743 N N . GLU A 1 220 ? -4.764 -13.941 20.922 1.00 56.88 220 GLU A N 1
ATOM 1744 C CA . GLU A 1 220 ? -4.984 -15.304 21.422 1.00 56.88 220 GLU A CA 1
ATOM 1745 C C . GLU A 1 220 ? -5.263 -16.282 20.265 1.00 56.88 220 GLU A C 1
ATOM 1747 O O . GLU A 1 220 ? -4.687 -17.365 20.238 1.00 56.88 220 GLU A O 1
ATOM 1752 N N . MET A 1 221 ? -6.035 -15.872 19.250 1.00 57.62 221 MET A N 1
ATOM 1753 C CA . MET A 1 221 ? -6.249 -16.663 18.026 1.00 57.62 221 MET A CA 1
ATOM 1754 C C . MET A 1 221 ? -4.985 -16.855 17.177 1.00 57.62 221 MET A C 1
ATOM 1756 O O . MET A 1 221 ? -4.898 -17.833 16.446 1.00 57.62 221 MET A O 1
ATOM 1760 N N . ARG A 1 222 ? -4.030 -15.918 17.215 1.00 53.59 222 ARG A N 1
ATOM 1761 C CA . ARG A 1 222 ? -2.740 -16.045 16.507 1.00 53.59 222 ARG A CA 1
ATOM 1762 C C . ARG A 1 222 ? -1.764 -16.969 17.232 1.00 53.59 222 ARG A C 1
ATOM 1764 O O . ARG A 1 222 ? -0.872 -17.517 16.592 1.00 53.59 222 ARG A O 1
ATOM 1771 N N . CYS A 1 223 ? -1.895 -17.075 18.554 1.00 47.25 223 CYS A N 1
ATOM 1772 C CA . CYS A 1 223 ? -1.040 -17.901 19.405 1.00 47.25 223 CYS A CA 1
ATOM 1773 C C . CYS A 1 223 ? -1.519 -19.358 19.536 1.00 47.25 223 CYS A C 1
ATOM 1775 O O . CYS A 1 223 ? -0.754 -20.184 20.036 1.00 47.25 223 CYS A O 1
ATOM 1777 N N . ALA A 1 224 ? -2.766 -19.647 19.149 1.00 46.34 224 ALA A N 1
ATOM 1778 C CA . ALA A 1 224 ? -3.369 -20.981 19.121 1.00 46.34 224 ALA A CA 1
ATOM 1779 C C . ALA A 1 224 ? -3.089 -21.699 17.792 1.00 46.34 224 ALA A C 1
ATOM 1781 O O . ALA A 1 224 ? -2.881 -22.933 17.840 1.00 46.34 224 ALA A O 1
#

InterPro domains:
  IPR003477 mRNA interferase PemK-like [PF02452] (8-113)
  IPR003477 mRNA interferase PemK-like [PTHR33988] (7-116)
  IPR011067 Plasmid maintenance toxin/Cell growth inhibitor [G3DSA:2.30.30.110] (2-119)

pLDDT: mean 73.14, std 20.73, range [30.7, 98.44]